Protein AF-A0A7X4I306-F1 (afdb_monomer_lite)

Radius of gyration: 24.18 Å; chains: 1; bounding box: 75×42×56 Å

pLDDT: mean 71.02, std 21.44, range [28.48, 92.0]

Sequence (197 aa):
MLRDLSAEERASLLDLAAFDRIDEDLTRAVLGSTDALARVVALPAFDGLLLPIGGDRTVRRLHPLRRDHCLDLLLRENPGRRRSLHRRLASPLAERGHLTPAWRHAAEADDTRLPGRLIERFGAYELWMREGVTRIISAARLSDRGPHPAVSTPWLPALHQPVPGVEVRRGSCPLRGPGAVRPMASSATAMAAILAS

Foldseek 3Di:
DLVVDDPLLNVLLLLLLLDQKDAQVLCCQLVVDSCSVVSNVPDPVCVVQWDADPPDPRITGGNPVSSVVSLVVCCVPPLPSQLSSLQSNLVVCVVVVVNLSSLLSCLSNLNLVSVVVSCVVQNPVSVCVSQNPVSVVVSVVSNPPDDRPDPVPPCPVVVVDDDVPPDPPPPDDPDDDDDDDDDDDDDDDDDDDDDDD

Secondary structure (DSSP, 8-state):
-TTSS-HHHHHHHHHHTT-SSB-HHHHHHHHS-SHHHHHHHT-GGGTTTEEEETTEEEEEEE-HHHHHHHHHHHHHH-HHHHHHHHHHHHHHHHHTT-HHHHHHHHHHTT-SHHHHHHHHHHHHHHHHHHH-HHHHHHHHHHHTTS-------TTTGGGTSPPTT--------------------------------

Structure (mmCIF, N/CA/C/O backbone):
data_AF-A0A7X4I306-F1
#
_entry.id   AF-A0A7X4I306-F1
#
loop_
_atom_site.group_PDB
_atom_site.id
_atom_site.type_symbol
_atom_site.label_atom_id
_atom_site.label_alt_id
_atom_site.label_comp_id
_atom_site.label_asym_id
_atom_site.label_entity_id
_atom_site.label_seq_id
_atom_site.pdbx_PDB_ins_code
_atom_site.Cartn_x
_atom_site.Cartn_y
_atom_site.Cartn_z
_atom_site.occupancy
_atom_site.B_iso_or_equiv
_atom_site.auth_seq_id
_atom_site.auth_comp_id
_atom_site.auth_asym_id
_atom_site.auth_atom_id
_atom_site.pdbx_PDB_model_num
ATOM 1 N N . MET A 1 1 ? -6.012 5.451 21.162 1.00 56.53 1 MET A N 1
ATOM 2 C CA . MET A 1 1 ? -5.703 5.752 19.743 1.00 56.53 1 MET A CA 1
ATOM 3 C C . MET A 1 1 ? -6.423 4.791 18.795 1.00 56.53 1 MET A C 1
ATOM 5 O O . MET A 1 1 ? -7.557 5.075 18.463 1.00 56.53 1 MET A O 1
ATOM 9 N N . LEU A 1 2 ? -5.876 3.625 18.402 1.00 62.47 2 LEU A N 1
ATOM 10 C CA . LEU A 1 2 ? -6.620 2.688 17.519 1.00 62.47 2 LEU A CA 1
ATOM 11 C C . LEU A 1 2 ? -7.848 2.026 18.175 1.00 62.47 2 LEU A C 1
ATOM 13 O O . LEU A 1 2 ? -8.677 1.458 17.474 1.00 62.47 2 LEU A O 1
ATOM 17 N N . ARG A 1 3 ? -7.935 2.063 19.510 1.00 65.12 3 ARG A N 1
ATOM 18 C CA . ARG A 1 3 ? -9.068 1.548 20.297 1.00 65.12 3 ARG A CA 1
ATOM 19 C C . ARG A 1 3 ? -10.214 2.553 20.447 1.00 65.12 3 ARG A C 1
ATOM 21 O O . ARG A 1 3 ? -11.266 2.166 20.933 1.00 65.12 3 ARG A O 1
ATOM 28 N N . ASP A 1 4 ? -9.996 3.803 20.046 1.00 76.94 4 ASP A N 1
ATOM 29 C CA . ASP A 1 4 ? -10.942 4.909 20.248 1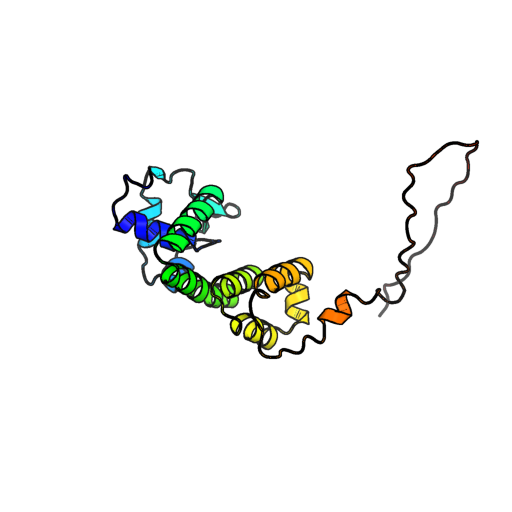.00 76.94 4 ASP A CA 1
ATOM 30 C C . ASP A 1 4 ? -11.697 5.222 18.939 1.00 76.94 4 ASP A C 1
ATOM 32 O O . ASP A 1 4 ? -12.546 6.104 18.902 1.00 76.94 4 ASP A O 1
ATOM 36 N N . LEU A 1 5 ? -11.366 4.494 17.865 1.00 79.38 5 LEU A N 1
ATOM 37 C CA . LEU A 1 5 ? -12.067 4.501 16.586 1.00 79.38 5 LEU A CA 1
ATOM 38 C C . LEU A 1 5 ? -13.278 3.570 16.653 1.00 79.38 5 LEU A C 1
ATOM 40 O O . LEU A 1 5 ? -13.211 2.492 17.253 1.00 79.38 5 LEU A O 1
ATOM 44 N N . SER A 1 6 ? -14.345 3.931 15.947 1.00 83.75 6 SER A N 1
ATOM 45 C CA . SER A 1 6 ? -15.435 3.006 15.650 1.00 83.75 6 SER A CA 1
ATOM 46 C C . SER A 1 6 ? -14.934 1.790 14.858 1.00 83.75 6 SER A C 1
ATOM 48 O O . SER A 1 6 ? -13.887 1.812 14.199 1.00 83.75 6 SER A O 1
ATOM 50 N N . ALA A 1 7 ? -15.714 0.706 14.879 1.00 83.94 7 ALA A N 1
ATOM 51 C CA . ALA A 1 7 ? -15.388 -0.507 14.132 1.00 83.94 7 ALA A CA 1
ATOM 52 C C . ALA A 1 7 ? -15.246 -0.254 12.615 1.00 83.94 7 ALA A C 1
ATOM 54 O O . ALA A 1 7 ? -14.421 -0.896 11.964 1.00 83.94 7 ALA A O 1
ATOM 55 N N . GLU A 1 8 ? -16.004 0.698 12.061 1.00 83.50 8 GLU A N 1
ATOM 56 C CA . GLU A 1 8 ? -16.019 1.019 10.629 1.00 83.50 8 GLU A CA 1
ATOM 57 C C . GLU A 1 8 ? -14.821 1.885 10.202 1.00 83.50 8 GLU A C 1
ATOM 59 O O . GLU A 1 8 ? -14.181 1.602 9.185 1.00 83.50 8 GLU A O 1
ATOM 64 N N . GLU A 1 9 ? -14.440 2.881 11.008 1.00 84.31 9 GLU A N 1
ATOM 65 C CA . GLU A 1 9 ? -13.210 3.667 10.808 1.00 84.31 9 GLU A CA 1
ATOM 66 C C . GLU A 1 9 ? -11.969 2.776 10.923 1.00 84.31 9 GLU A C 1
ATOM 68 O O . GLU A 1 9 ? -11.062 2.837 10.090 1.00 84.31 9 GLU A O 1
ATOM 73 N N . ARG A 1 10 ? -11.957 1.886 11.925 1.00 86.88 10 ARG A N 1
ATOM 74 C CA . ARG A 1 10 ? -10.894 0.898 12.118 1.00 86.88 10 ARG A CA 1
ATOM 75 C C . ARG A 1 10 ? -10.789 -0.059 10.929 1.00 86.88 10 ARG A C 1
ATOM 77 O O . ARG A 1 10 ? -9.681 -0.307 10.463 1.00 86.88 10 ARG A O 1
ATOM 84 N N . ALA A 1 11 ? -11.910 -0.581 10.427 1.00 86.50 11 ALA A N 1
ATOM 85 C CA . ALA A 1 11 ? -11.919 -1.446 9.248 1.00 86.50 11 ALA A CA 1
ATOM 86 C C . ALA A 1 11 ? -11.396 -0.711 8.001 1.00 86.50 11 ALA A C 1
ATOM 88 O O . ALA A 1 11 ? -10.523 -1.234 7.310 1.00 86.50 11 ALA A O 1
ATOM 89 N N . SER A 1 12 ? -11.853 0.526 7.776 1.00 87.56 12 SER A N 1
ATOM 90 C CA . SER A 1 12 ? -11.405 1.379 6.665 1.00 87.56 12 SER A CA 1
ATOM 91 C C . SER A 1 12 ? -9.894 1.637 6.715 1.00 87.56 12 SER A C 1
ATOM 93 O O . SER A 1 12 ? -9.208 1.565 5.698 1.00 87.56 12 SER A O 1
ATOM 95 N N . LEU A 1 13 ? -9.344 1.877 7.909 1.00 87.12 13 LEU A N 1
ATOM 96 C CA . LEU A 1 13 ? -7.907 2.054 8.104 1.00 87.12 13 LEU A CA 1
ATOM 97 C C . LEU A 1 13 ? -7.105 0.768 7.856 1.00 87.12 13 LEU A C 1
ATOM 99 O O . LEU A 1 13 ? -6.050 0.829 7.227 1.00 87.12 13 LEU A O 1
ATOM 103 N N . LEU A 1 14 ? -7.572 -0.383 8.354 1.00 89.12 14 LEU A N 1
ATOM 104 C CA . LEU A 1 14 ? -6.907 -1.671 8.123 1.00 89.12 14 LEU A CA 1
ATOM 105 C C . LEU A 1 14 ? -6.893 -2.033 6.631 1.00 89.12 14 LEU A C 1
ATOM 107 O O . LEU A 1 14 ? -5.892 -2.555 6.143 1.00 89.12 14 LEU A O 1
ATOM 111 N N . ASP A 1 15 ? -7.960 -1.700 5.902 1.00 90.12 15 ASP A N 1
ATOM 112 C CA . ASP A 1 15 ? -8.013 -1.836 4.447 1.00 90.12 15 ASP A CA 1
ATOM 113 C C . ASP A 1 15 ? -6.994 -0.915 3.755 1.00 90.12 15 ASP A C 1
ATOM 115 O O . ASP A 1 15 ? -6.208 -1.379 2.926 1.00 90.12 15 ASP A O 1
ATOM 119 N N . LEU A 1 16 ? -6.943 0.372 4.128 1.00 89.81 16 LEU A N 1
ATOM 120 C CA . LEU A 1 16 ? -5.976 1.336 3.582 1.00 89.81 16 LEU A CA 1
ATOM 121 C C . LEU A 1 16 ? -4.518 1.018 3.950 1.00 89.81 16 LEU A C 1
ATOM 123 O O . LEU A 1 16 ? -3.611 1.380 3.205 1.00 89.81 16 LEU A O 1
ATOM 127 N N . ALA A 1 17 ? -4.258 0.304 5.047 1.00 90.25 17 ALA A N 1
ATOM 128 C CA . ALA A 1 17 ? -2.909 -0.134 5.407 1.00 90.25 17 ALA A CA 1
ATOM 129 C C . ALA A 1 17 ? -2.312 -1.154 4.422 1.00 90.25 17 ALA A C 1
ATOM 131 O O . ALA A 1 17 ? -1.092 -1.319 4.376 1.00 90.25 17 ALA A O 1
ATOM 132 N N . ALA A 1 18 ? -3.138 -1.806 3.599 1.00 89.31 18 ALA A N 1
ATOM 133 C CA . ALA A 1 18 ? -2.644 -2.621 2.497 1.00 89.31 18 ALA A CA 1
ATOM 134 C C . ALA A 1 18 ? -2.011 -1.784 1.373 1.00 89.31 18 ALA A C 1
ATOM 136 O O . ALA A 1 18 ? -1.259 -2.339 0.583 1.00 89.31 18 ALA A O 1
ATOM 137 N N . PHE A 1 19 ? -2.270 -0.478 1.285 1.00 89.88 19 PHE A N 1
ATOM 138 C CA . PHE A 1 19 ? -1.851 0.366 0.168 1.00 89.88 19 PHE A CA 1
ATOM 139 C C . PHE A 1 19 ? -0.469 0.992 0.422 1.00 89.88 19 PHE A C 1
ATOM 141 O O . PHE A 1 19 ? -0.227 1.635 1.444 1.00 89.88 19 PHE A O 1
ATOM 148 N N . ASP A 1 20 ? 0.440 0.863 -0.546 1.00 84.50 20 ASP A N 1
ATOM 149 C CA . ASP A 1 20 ? 1.745 1.550 -0.529 1.00 84.50 20 ASP A CA 1
ATOM 150 C C . ASP A 1 20 ? 1.650 3.015 -0.990 1.00 84.50 20 ASP A C 1
ATOM 152 O O . ASP A 1 20 ? 2.423 3.879 -0.571 1.00 84.50 20 ASP A O 1
ATOM 156 N N . ARG A 1 21 ? 0.684 3.266 -1.875 1.00 87.81 21 ARG A N 1
ATOM 157 C CA . ARG A 1 21 ? 0.291 4.548 -2.452 1.00 87.81 21 ARG A CA 1
ATOM 158 C C . ARG A 1 21 ? -1.230 4.581 -2.403 1.00 87.81 21 ARG A C 1
ATOM 160 O O . ARG A 1 21 ? -1.870 3.633 -2.844 1.00 87.81 21 ARG A O 1
ATOM 167 N N . ILE A 1 22 ? -1.786 5.637 -1.834 1.00 87.38 22 ILE A N 1
ATOM 168 C CA . ILE A 1 22 ? -3.215 5.831 -1.633 1.00 87.38 22 ILE A CA 1
ATOM 169 C C . ILE A 1 22 ? -3.631 7.013 -2.502 1.00 87.38 22 ILE A C 1
ATOM 171 O O . ILE A 1 22 ? -3.232 8.147 -2.247 1.00 87.38 22 ILE A O 1
ATOM 175 N N . ASP A 1 23 ? -4.419 6.727 -3.528 1.00 87.50 23 ASP A N 1
ATOM 176 C CA . ASP A 1 23 ? -5.129 7.704 -4.349 1.00 87.50 23 ASP A CA 1
ATOM 177 C C . ASP A 1 23 ? -6.603 7.288 -4.447 1.00 87.50 23 ASP A C 1
ATOM 179 O O . ASP A 1 23 ? -6.943 6.118 -4.223 1.00 87.50 23 ASP A O 1
ATOM 183 N N . GLU A 1 24 ? -7.493 8.241 -4.723 1.00 85.62 24 GLU A N 1
ATOM 184 C CA . GLU A 1 24 ? -8.939 7.985 -4.761 1.00 85.62 24 GLU A CA 1
ATOM 185 C C . GLU A 1 24 ? -9.304 6.915 -5.793 1.00 85.62 24 GLU A C 1
ATOM 187 O O . GLU A 1 24 ? -10.117 6.038 -5.507 1.00 85.62 24 GLU A O 1
ATOM 192 N N . ASP A 1 25 ? -8.660 6.923 -6.961 1.00 87.06 25 ASP A N 1
ATOM 193 C CA . ASP A 1 25 ? -8.961 5.979 -8.034 1.00 87.06 25 ASP A CA 1
ATOM 194 C C . ASP A 1 25 ? -8.536 4.551 -7.687 1.00 87.06 25 ASP A C 1
ATOM 196 O O . ASP A 1 25 ? -9.249 3.599 -8.004 1.00 87.06 25 ASP A O 1
ATOM 200 N N . LEU A 1 26 ? -7.376 4.371 -7.045 1.00 86.94 26 LEU A N 1
ATOM 201 C CA . LEU A 1 26 ? -6.916 3.063 -6.579 1.00 86.94 26 LEU A CA 1
ATOM 202 C C . LEU A 1 26 ? -7.799 2.570 -5.435 1.00 86.94 26 LEU A C 1
ATOM 204 O O . LEU A 1 26 ? -8.191 1.407 -5.424 1.00 86.94 26 LEU A O 1
ATOM 208 N N . THR A 1 27 ? -8.157 3.457 -4.504 1.00 88.38 27 THR A N 1
ATOM 209 C CA . THR A 1 27 ? -9.045 3.133 -3.378 1.00 88.38 27 THR A CA 1
ATOM 210 C C . THR A 1 27 ? -10.415 2.685 -3.885 1.00 88.38 27 THR A C 1
ATOM 212 O O . THR A 1 27 ? -10.912 1.637 -3.472 1.00 88.38 27 THR A O 1
ATOM 215 N N . ARG A 1 28 ? -10.984 3.405 -4.860 1.00 87.62 28 ARG A N 1
ATOM 216 C CA . ARG A 1 28 ? -12.262 3.074 -5.500 1.00 87.62 28 ARG A CA 1
ATOM 217 C C . ARG A 1 28 ? -12.199 1.738 -6.242 1.00 87.62 28 ARG A C 1
ATOM 219 O O . ARG A 1 28 ? -13.081 0.908 -6.048 1.00 87.62 28 ARG A O 1
ATOM 226 N N . ALA A 1 29 ? -11.144 1.489 -7.022 1.00 86.88 29 ALA A N 1
ATOM 227 C CA . ALA A 1 29 ? -10.958 0.223 -7.739 1.00 86.88 29 ALA A CA 1
ATOM 228 C C . ALA A 1 29 ? -10.768 -0.986 -6.797 1.00 86.88 29 ALA A C 1
ATOM 230 O O . ALA A 1 29 ? -11.284 -2.074 -7.053 1.00 86.88 29 ALA A O 1
ATOM 231 N N . VAL A 1 30 ? -10.035 -0.804 -5.694 1.00 87.62 30 VAL A N 1
ATOM 232 C CA . VAL A 1 30 ? -9.624 -1.894 -4.793 1.00 87.62 30 VAL A CA 1
ATOM 233 C C . VAL A 1 30 ? -10.621 -2.153 -3.669 1.00 87.62 30 VAL A C 1
ATOM 235 O O . VAL A 1 30 ? -10.750 -3.302 -3.260 1.00 87.62 30 VAL A O 1
ATOM 238 N N . LEU A 1 31 ? -11.334 -1.144 -3.164 1.00 85.94 31 LEU A N 1
ATOM 239 C CA . LEU A 1 31 ? -12.326 -1.315 -2.093 1.00 85.94 31 LEU A CA 1
ATOM 240 C C . LEU A 1 31 ? -13.768 -1.283 -2.607 1.00 85.94 31 LEU A C 1
ATOM 242 O O . LEU A 1 31 ? -14.635 -1.885 -1.981 1.00 85.94 31 LEU A O 1
ATOM 246 N N . GLY A 1 32 ? -14.033 -0.641 -3.750 1.00 81.88 32 GLY A N 1
ATOM 247 C CA . GLY A 1 32 ? -15.392 -0.380 -4.241 1.00 81.88 32 GLY A CA 1
ATOM 248 C C . GLY A 1 32 ? -16.099 0.774 -3.516 1.00 81.88 32 GLY A C 1
ATOM 249 O O . GLY A 1 32 ? -17.257 1.051 -3.802 1.00 81.88 32 GLY A O 1
ATOM 250 N N . SER A 1 33 ? -15.410 1.449 -2.591 1.00 77.00 33 SER A N 1
ATOM 251 C CA . SER A 1 33 ? -15.914 2.591 -1.826 1.00 77.00 33 SER A CA 1
ATOM 252 C C . SER A 1 33 ? -15.135 3.853 -2.188 1.00 77.00 33 SER A C 1
ATOM 254 O O . SER A 1 33 ? -13.904 3.842 -2.221 1.00 77.00 33 SER A O 1
ATOM 256 N N . THR A 1 34 ? -15.859 4.942 -2.435 1.00 72.00 34 THR A N 1
ATOM 257 C CA . THR A 1 34 ? -15.324 6.308 -2.550 1.00 72.00 34 THR A CA 1
ATOM 258 C C . THR A 1 34 ? -14.914 6.885 -1.198 1.00 72.00 34 THR A C 1
ATOM 260 O O . THR A 1 34 ? -13.973 7.669 -1.110 1.00 72.00 34 THR A O 1
ATOM 263 N N . ASP A 1 35 ? -15.597 6.475 -0.133 1.00 82.06 35 ASP A N 1
ATOM 264 C CA . ASP A 1 35 ? -15.575 7.196 1.137 1.00 82.06 35 ASP A CA 1
ATOM 265 C C . ASP A 1 35 ? -14.460 6.725 2.068 1.00 82.06 35 ASP A C 1
ATOM 267 O O . ASP A 1 35 ? -14.078 7.463 2.968 1.00 82.06 35 ASP A O 1
ATOM 271 N N . ALA A 1 36 ? -13.941 5.505 1.890 1.00 81.12 36 ALA A N 1
ATOM 272 C CA . ALA A 1 36 ? -12.965 4.910 2.808 1.00 81.12 36 ALA A CA 1
ATOM 273 C C . ALA A 1 36 ? -11.739 5.817 3.034 1.00 81.12 36 ALA A C 1
ATOM 275 O O . ALA A 1 36 ? -11.291 5.985 4.169 1.00 81.12 36 ALA A O 1
ATOM 276 N N . LEU A 1 37 ? -11.246 6.462 1.969 1.00 83.12 37 LEU A N 1
ATOM 277 C CA . LEU A 1 37 ? -10.174 7.454 2.063 1.00 83.12 37 LEU A CA 1
ATOM 278 C C . LEU A 1 37 ? -10.642 8.743 2.748 1.00 83.12 37 LEU A C 1
ATOM 280 O O . LEU A 1 37 ? -9.988 9.201 3.681 1.00 83.12 37 LEU A O 1
ATOM 284 N N . ALA A 1 38 ? -11.776 9.306 2.324 1.00 84.50 38 ALA A N 1
ATOM 285 C CA . ALA A 1 38 ? -12.317 10.546 2.881 1.00 84.50 38 ALA A CA 1
ATOM 286 C C . ALA A 1 38 ? -12.582 10.440 4.395 1.00 84.50 38 ALA A C 1
ATOM 288 O O . ALA A 1 38 ? -12.213 11.339 5.146 1.00 84.50 38 ALA A O 1
ATOM 289 N N . ARG A 1 39 ? -13.132 9.308 4.854 1.00 83.75 39 ARG A N 1
ATOM 290 C CA . ARG A 1 39 ? -13.375 9.004 6.273 1.00 83.75 39 ARG A CA 1
ATOM 291 C C . ARG A 1 39 ? -12.074 8.983 7.068 1.00 83.75 39 ARG A C 1
ATOM 293 O O . ARG A 1 39 ? -11.975 9.680 8.067 1.00 83.75 39 ARG A O 1
ATOM 300 N N . VAL A 1 40 ? -11.056 8.247 6.610 1.00 82.12 40 VAL A N 1
ATOM 301 C CA . VAL A 1 40 ? -9.763 8.167 7.318 1.00 82.12 40 VAL A CA 1
ATOM 302 C C . VAL A 1 40 ? -8.999 9.498 7.282 1.00 82.12 40 VAL A C 1
ATOM 304 O O . VAL A 1 40 ? -8.274 9.807 8.222 1.00 82.12 40 VAL A O 1
ATOM 307 N N . VAL A 1 41 ? -9.192 10.316 6.243 1.00 83.56 41 VAL A N 1
ATOM 308 C CA . VAL A 1 41 ? -8.651 11.684 6.150 1.00 83.56 41 VAL A CA 1
ATOM 309 C C . VAL A 1 41 ? -9.361 12.665 7.085 1.00 83.56 41 VAL A C 1
ATOM 311 O O . VAL A 1 41 ? -8.716 13.584 7.575 1.00 83.56 41 VAL A O 1
ATOM 314 N N . ALA A 1 42 ? -10.656 12.484 7.351 1.00 84.06 42 ALA A N 1
ATOM 315 C CA . ALA A 1 42 ? -11.426 13.344 8.251 1.00 84.06 42 ALA A CA 1
ATOM 316 C C . ALA A 1 42 ? -11.136 13.100 9.747 1.00 84.06 42 ALA A C 1
ATOM 318 O O . ALA A 1 42 ? -11.612 13.857 10.592 1.00 84.06 42 ALA A O 1
ATOM 319 N N . LEU A 1 43 ? -10.374 12.055 10.091 1.00 82.12 43 LEU A N 1
ATOM 320 C CA . LEU A 1 43 ? -10.026 11.714 11.469 1.00 82.12 43 LEU A CA 1
ATOM 321 C C . LEU A 1 43 ? -8.856 12.574 11.989 1.00 82.12 43 LEU A C 1
ATOM 323 O O . LEU A 1 43 ? -7.728 12.381 11.527 1.00 82.12 43 LEU A O 1
ATOM 327 N N . PRO A 1 44 ? -9.040 13.395 13.046 1.00 75.06 44 PRO A N 1
ATOM 328 C CA . PRO A 1 44 ? -7.961 14.223 13.607 1.00 75.06 44 PRO A CA 1
ATOM 329 C C . PRO A 1 44 ? -6.755 13.408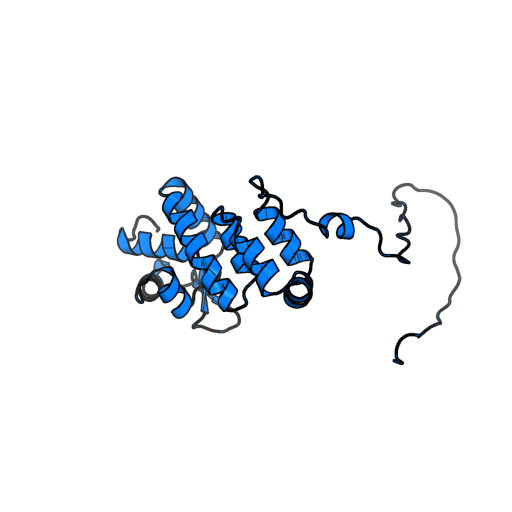 14.102 1.00 75.06 44 PRO A C 1
ATOM 331 O O . PRO A 1 44 ? -5.620 13.871 14.098 1.00 75.06 44 PRO A O 1
ATOM 334 N N . ALA A 1 45 ? -6.977 12.148 14.494 1.00 73.88 45 ALA A N 1
ATOM 335 C CA . ALA A 1 45 ? -5.918 11.228 14.911 1.00 73.88 45 ALA A CA 1
ATOM 336 C C . ALA A 1 45 ? -4.953 10.813 13.774 1.00 73.88 45 ALA A C 1
ATOM 338 O O . ALA A 1 45 ? -3.948 10.153 14.052 1.00 73.88 45 ALA A O 1
ATOM 339 N N . PHE A 1 46 ? -5.255 11.161 12.516 1.00 74.75 46 PHE A N 1
ATOM 340 C CA . PHE A 1 46 ? -4.441 10.858 11.334 1.00 74.75 46 PHE A CA 1
ATOM 341 C C . PHE A 1 46 ? -3.799 12.087 10.680 1.00 74.75 46 PHE A C 1
ATOM 343 O O . PHE A 1 46 ? -3.005 11.917 9.745 1.00 74.75 46 PHE A O 1
ATOM 350 N N . ASP A 1 47 ? -4.028 13.287 11.221 1.00 71.12 47 ASP A N 1
ATOM 351 C CA . ASP A 1 47 ? -3.249 14.471 10.866 1.00 71.12 47 ASP A CA 1
ATOM 352 C C . ASP A 1 47 ? -1.757 14.216 11.145 1.00 71.12 47 ASP A C 1
ATOM 354 O O . ASP A 1 47 ? -1.341 13.849 12.244 1.00 71.12 47 ASP A O 1
ATOM 358 N N . GLY A 1 48 ? -0.937 14.326 10.096 1.00 76.00 48 GLY A N 1
ATOM 359 C CA . GLY A 1 48 ? 0.493 13.996 10.125 1.00 76.00 48 GLY A CA 1
ATOM 360 C C . GLY A 1 48 ? 0.849 12.509 9.946 1.00 76.00 48 GLY A C 1
ATOM 361 O O . GLY A 1 48 ? 2.016 12.202 9.700 1.00 76.00 48 GLY A O 1
ATOM 362 N N . LEU A 1 49 ? -0.113 11.576 9.995 1.00 81.75 49 LEU A N 1
ATOM 363 C CA . LEU A 1 49 ? 0.128 10.151 9.694 1.00 81.75 49 LEU A CA 1
ATOM 364 C C . LEU A 1 49 ? -0.052 9.807 8.210 1.00 81.75 49 LEU A C 1
ATOM 366 O O . LEU A 1 49 ? 0.542 8.833 7.738 1.00 81.75 49 LEU A O 1
ATOM 370 N N . LEU A 1 50 ? -0.845 10.589 7.476 1.00 84.94 50 LEU A N 1
ATOM 371 C CA . LEU A 1 50 ? -0.938 10.521 6.019 1.00 84.94 50 LEU A CA 1
ATOM 372 C C . LEU A 1 50 ? 0.050 11.512 5.397 1.00 84.94 50 LEU A C 1
ATOM 374 O O . LEU A 1 50 ? -0.145 12.724 5.443 1.00 84.94 50 LEU A O 1
ATOM 378 N N . LEU A 1 51 ? 1.120 10.987 4.803 1.00 84.94 51 LEU A N 1
ATOM 379 C CA . LEU A 1 51 ? 2.175 11.782 4.177 1.00 84.94 51 LEU A CA 1
ATOM 380 C C . LEU A 1 51 ? 1.900 11.928 2.670 1.00 84.94 51 LEU A C 1
ATOM 382 O O . LEU A 1 51 ? 1.668 10.904 2.022 1.00 84.94 51 LEU A O 1
ATOM 386 N N . PRO A 1 52 ? 1.964 13.134 2.077 1.00 84.88 52 PRO A N 1
ATOM 387 C CA . PRO A 1 52 ? 1.875 13.298 0.626 1.00 84.88 52 PRO A CA 1
ATOM 388 C C . PRO A 1 52 ? 3.071 12.636 -0.079 1.00 84.88 52 PRO A C 1
ATOM 390 O O . PRO A 1 52 ? 4.181 12.594 0.463 1.00 84.88 52 PRO A O 1
ATOM 393 N N . ILE A 1 53 ? 2.866 12.126 -1.295 1.00 82.94 53 ILE A N 1
ATOM 394 C CA . ILE A 1 53 ? 3.939 11.552 -2.122 1.00 82.94 53 ILE A CA 1
ATOM 395 C C . ILE A 1 53 ? 4.337 12.556 -3.207 1.00 82.94 53 ILE A C 1
ATOM 397 O O . ILE A 1 53 ? 3.518 12.962 -4.020 1.00 82.94 53 ILE A O 1
ATOM 401 N N . GLY A 1 54 ? 5.623 12.919 -3.262 1.00 75.06 54 GLY A N 1
ATOM 402 C CA . GLY A 1 54 ? 6.176 13.716 -4.368 1.00 75.06 54 GLY A CA 1
ATOM 403 C C . GLY A 1 54 ? 5.664 15.160 -4.455 1.00 75.06 54 GLY A C 1
ATOM 404 O O . GLY A 1 54 ? 5.758 15.763 -5.515 1.00 75.06 54 GLY A O 1
ATOM 405 N N . GLY A 1 55 ? 5.111 15.707 -3.367 1.00 70.38 55 GLY A N 1
ATOM 406 C CA . GLY A 1 55 ? 4.513 17.050 -3.327 1.00 70.38 55 GLY A CA 1
ATOM 407 C C . GLY A 1 55 ? 3.038 17.102 -3.747 1.00 70.38 55 GLY A C 1
ATOM 408 O O . GLY A 1 55 ? 2.357 18.079 -3.443 1.00 70.38 55 GLY A O 1
ATOM 409 N N . ASP A 1 56 ? 2.522 16.037 -4.360 1.00 75.50 56 ASP A N 1
ATOM 410 C CA . ASP A 1 56 ? 1.106 15.887 -4.688 1.00 75.50 56 ASP A CA 1
ATOM 411 C C . ASP A 1 56 ? 0.285 15.578 -3.419 1.00 75.50 56 ASP A C 1
ATOM 413 O O . ASP A 1 56 ? 0.640 14.706 -2.624 1.00 75.50 56 ASP A O 1
ATOM 417 N N . ARG A 1 57 ? -0.815 16.313 -3.208 1.00 72.38 57 ARG A N 1
ATOM 418 C CA . ARG A 1 57 ? -1.734 16.135 -2.065 1.00 72.38 57 ARG A CA 1
ATOM 419 C C . ARG A 1 57 ? -2.880 15.158 -2.347 1.00 72.38 57 ARG A C 1
ATOM 421 O O . ARG A 1 57 ? -3.541 14.727 -1.394 1.00 72.38 57 ARG A O 1
ATOM 428 N N . THR A 1 58 ? -3.125 14.824 -3.615 1.00 79.94 58 THR A N 1
ATOM 429 C CA . THR A 1 58 ? -4.112 13.810 -4.029 1.00 79.94 58 THR A CA 1
ATOM 430 C C . THR A 1 58 ? -3.607 12.398 -3.730 1.00 79.94 58 THR A C 1
ATOM 432 O O . THR A 1 58 ? -4.389 11.500 -3.425 1.00 79.94 58 THR A O 1
ATOM 435 N N . VAL A 1 59 ? -2.282 12.230 -3.717 1.00 84.25 59 VAL A N 1
ATOM 436 C CA . VAL A 1 59 ? -1.598 10.960 -3.492 1.00 84.25 59 VAL A CA 1
ATOM 437 C C . VAL A 1 59 ? -0.932 10.957 -2.122 1.00 84.25 59 VAL A C 1
ATOM 439 O O . VAL A 1 59 ? -0.056 11.770 -1.827 1.00 84.25 59 VAL A O 1
ATOM 442 N N . ARG A 1 60 ? -1.291 9.985 -1.287 1.00 88.12 60 ARG A N 1
ATOM 443 C CA . ARG A 1 60 ? -0.815 9.878 0.097 1.00 88.12 60 ARG A CA 1
ATOM 444 C C . ARG A 1 60 ? -0.213 8.503 0.366 1.00 88.12 60 ARG A C 1
ATOM 446 O O . ARG A 1 60 ? -0.462 7.543 -0.353 1.00 88.12 60 ARG A O 1
ATOM 453 N N . ARG A 1 61 ? 0.580 8.387 1.425 1.00 88.25 61 ARG A N 1
ATOM 454 C CA . ARG A 1 61 ? 0.963 7.112 2.046 1.00 88.25 61 ARG A CA 1
ATOM 455 C C . ARG A 1 61 ? 0.675 7.172 3.530 1.00 88.25 61 ARG A C 1
ATOM 457 O O . ARG A 1 61 ? 0.907 8.202 4.163 1.00 88.25 61 ARG A O 1
ATOM 464 N N . LEU A 1 62 ? 0.246 6.053 4.094 1.00 88.50 62 LEU A N 1
ATOM 465 C CA . LEU A 1 62 ? 0.261 5.885 5.538 1.00 88.50 62 LEU A CA 1
ATOM 466 C C . LEU A 1 62 ? 1.719 5.826 6.024 1.00 88.50 62 LEU A C 1
ATOM 468 O O . LEU A 1 62 ? 2.578 5.226 5.374 1.00 88.50 62 LEU A O 1
ATOM 472 N N . HIS A 1 63 ? 2.009 6.460 7.160 1.00 88.00 63 HIS A N 1
ATOM 473 C CA . HIS A 1 63 ? 3.329 6.417 7.784 1.00 88.00 63 HIS A CA 1
ATOM 474 C C . HIS A 1 63 ? 3.797 4.954 7.970 1.00 88.00 63 HIS A C 1
ATOM 476 O O . HIS A 1 63 ? 3.026 4.170 8.531 1.00 88.00 63 HIS A O 1
ATOM 482 N N . PRO A 1 64 ? 5.034 4.566 7.586 1.00 85.44 64 PRO A N 1
ATOM 483 C CA . PRO A 1 64 ? 5.469 3.162 7.568 1.00 85.44 64 PRO A CA 1
ATOM 484 C C . PRO A 1 64 ? 5.184 2.395 8.867 1.00 85.44 64 PRO A C 1
ATOM 486 O O . PRO A 1 64 ? 4.456 1.412 8.846 1.00 85.44 64 PRO A O 1
ATOM 489 N N . LEU A 1 65 ? 5.593 2.935 10.024 1.00 86.88 65 LEU A N 1
ATOM 490 C CA . LEU A 1 65 ? 5.322 2.321 11.338 1.00 86.88 65 LEU A CA 1
ATOM 491 C C . LEU A 1 65 ? 3.827 2.059 11.619 1.00 86.88 65 LEU A C 1
ATOM 493 O O . LEU A 1 65 ? 3.486 1.121 12.335 1.00 86.88 65 LEU A O 1
ATOM 497 N N . ARG A 1 66 ? 2.921 2.889 11.082 1.00 85.88 66 ARG A N 1
ATOM 498 C CA . ARG A 1 66 ? 1.468 2.701 11.225 1.00 85.88 66 ARG A CA 1
ATOM 499 C C . ARG A 1 66 ? 0.944 1.660 10.253 1.00 85.88 66 ARG A C 1
ATOM 501 O O . ARG A 1 66 ? 0.128 0.839 10.659 1.00 85.88 66 ARG A O 1
ATOM 508 N N . ARG A 1 67 ? 1.430 1.685 9.011 1.00 89.69 67 ARG A N 1
ATOM 509 C CA . ARG A 1 67 ? 1.125 0.693 7.979 1.00 89.69 67 ARG A CA 1
ATOM 510 C C . ARG A 1 67 ? 1.496 -0.709 8.454 1.00 89.69 67 ARG A C 1
ATOM 512 O O . ARG A 1 67 ? 0.640 -1.585 8.468 1.00 89.69 67 ARG A O 1
ATOM 519 N N . ASP A 1 68 ? 2.721 -0.885 8.936 1.00 89.44 68 ASP A N 1
ATOM 520 C CA . ASP A 1 68 ? 3.239 -2.186 9.357 1.00 89.44 68 ASP A CA 1
ATOM 521 C C . ASP A 1 68 ? 2.487 -2.709 10.592 1.00 89.44 68 ASP A C 1
ATOM 523 O O . ASP A 1 68 ? 2.036 -3.850 10.598 1.00 89.44 68 ASP A O 1
ATOM 527 N N . HIS A 1 69 ? 2.208 -1.850 11.583 1.00 89.44 69 HIS A N 1
ATOM 528 C CA . HIS A 1 69 ? 1.365 -2.215 12.728 1.00 89.44 69 HIS A CA 1
ATOM 529 C C . HIS A 1 69 ? -0.063 -2.630 12.324 1.00 89.44 69 HIS A C 1
ATOM 531 O O . HIS A 1 69 ? -0.612 -3.583 12.877 1.00 89.44 69 HIS A O 1
ATOM 537 N N . CYS A 1 70 ? -0.674 -1.940 11.358 1.00 89.38 70 CYS A N 1
ATOM 538 C CA . CYS A 1 70 ? -2.009 -2.283 10.864 1.00 89.38 70 CYS A CA 1
ATOM 539 C C . CYS A 1 70 ? -2.008 -3.585 10.045 1.00 89.38 70 CYS A C 1
ATOM 541 O O . CYS A 1 70 ? -2.944 -4.372 10.162 1.00 89.38 70 CYS A O 1
ATOM 543 N N . LEU A 1 71 ? -0.953 -3.856 9.271 1.00 89.62 71 LEU A N 1
ATOM 544 C CA . LEU A 1 71 ? -0.785 -5.126 8.560 1.00 89.62 71 LEU A CA 1
ATOM 545 C C . LEU A 1 71 ? -0.564 -6.304 9.513 1.00 89.62 71 LEU A C 1
ATOM 547 O O . LEU A 1 71 ? -1.136 -7.368 9.286 1.00 89.62 71 LEU A O 1
ATOM 551 N N . ASP A 1 72 ? 0.186 -6.104 10.596 1.00 90.00 72 ASP A N 1
ATOM 552 C CA . ASP A 1 72 ? 0.354 -7.082 11.675 1.00 90.00 72 ASP A CA 1
ATOM 553 C C . ASP A 1 72 ? -0.978 -7.414 12.361 1.00 90.00 72 ASP A C 1
ATOM 555 O O . ASP A 1 72 ? -1.278 -8.584 12.606 1.00 90.00 72 ASP A O 1
ATOM 559 N N . LEU A 1 73 ? -1.798 -6.398 12.655 1.00 90.12 73 LEU A N 1
ATOM 560 C CA . LEU A 1 73 ? -3.149 -6.596 13.190 1.00 90.12 73 LEU A CA 1
ATOM 561 C C . LEU A 1 73 ? -4.034 -7.347 12.190 1.00 90.12 73 LEU A C 1
ATOM 563 O O . LEU A 1 73 ? -4.665 -8.336 12.555 1.00 90.12 73 LEU A O 1
ATOM 567 N N . LEU A 1 74 ? -4.032 -6.942 10.917 1.00 89.44 74 LEU A N 1
ATOM 568 C CA . LEU A 1 74 ? -4.838 -7.584 9.880 1.00 89.44 74 LEU A CA 1
ATOM 569 C C . LEU A 1 74 ? -4.401 -9.036 9.614 1.00 89.44 74 LEU A C 1
ATOM 571 O O . LEU A 1 74 ? -5.248 -9.886 9.360 1.00 89.44 74 LEU A O 1
ATOM 575 N N . LEU A 1 75 ? -3.105 -9.348 9.718 1.00 89.81 75 LEU A N 1
ATOM 576 C CA . LEU A 1 75 ? -2.581 -10.714 9.63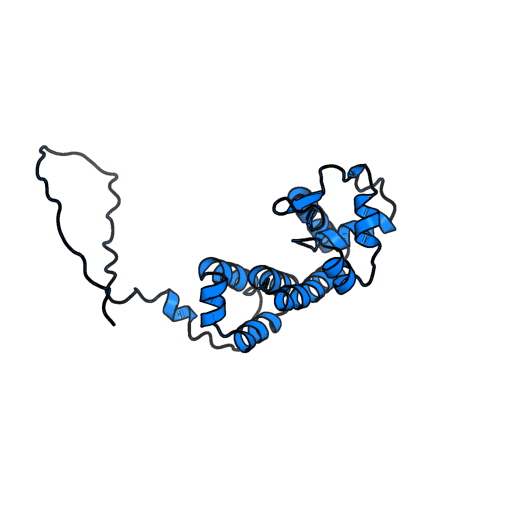6 1.00 89.81 75 LEU A CA 1
ATOM 577 C C . LEU A 1 75 ? -3.084 -11.597 10.788 1.00 89.81 75 LEU A C 1
ATOM 579 O O . LEU A 1 75 ? -3.390 -12.766 10.559 1.00 89.81 75 LEU A O 1
ATOM 583 N N . ARG A 1 76 ? -3.176 -11.047 12.006 1.00 89.50 76 ARG A N 1
ATOM 584 C CA . ARG A 1 76 ? -3.637 -11.764 13.209 1.00 89.50 76 ARG A CA 1
ATOM 585 C C . ARG A 1 76 ? -5.158 -11.929 13.247 1.00 89.50 76 ARG A C 1
ATOM 587 O O . ARG A 1 76 ? -5.641 -12.973 13.665 1.00 89.50 76 ARG A O 1
ATOM 594 N N . GLU A 1 77 ? -5.902 -10.910 12.822 1.00 90.00 77 GLU A N 1
ATOM 595 C CA . GLU A 1 77 ? -7.368 -10.873 12.907 1.00 90.00 77 GLU A CA 1
ATOM 596 C C . GLU A 1 77 ? -8.058 -11.470 11.678 1.00 90.00 77 GLU A C 1
ATOM 598 O O . GLU A 1 77 ? -9.069 -12.157 11.810 1.00 90.00 77 GLU A O 1
ATOM 603 N N . ASN A 1 78 ? -7.548 -11.209 10.469 1.00 89.94 78 ASN A N 1
ATOM 604 C CA . ASN A 1 78 ? -8.144 -11.712 9.234 1.00 89.94 78 ASN A CA 1
ATOM 605 C C . ASN A 1 78 ? -7.102 -11.882 8.101 1.00 89.94 78 ASN A C 1
ATOM 607 O O . ASN A 1 78 ? -7.064 -11.092 7.145 1.00 89.94 78 ASN A O 1
ATOM 611 N N . PRO A 1 79 ? -6.285 -12.954 8.142 1.00 89.00 79 PRO A N 1
ATOM 612 C CA . PRO A 1 79 ? -5.277 -13.228 7.113 1.00 89.00 79 PRO A CA 1
ATOM 613 C C . PRO A 1 79 ? -5.886 -13.483 5.722 1.00 89.00 79 PRO A C 1
ATOM 615 O O . PRO A 1 79 ? -5.206 -13.325 4.705 1.00 89.00 79 PRO A O 1
ATOM 618 N N . GLY A 1 80 ? -7.171 -13.856 5.649 1.00 90.62 80 GLY A N 1
ATOM 619 C CA . GLY A 1 80 ? -7.920 -13.958 4.395 1.00 90.62 80 GLY A CA 1
ATOM 620 C C . GLY A 1 80 ? -8.149 -12.590 3.747 1.00 90.62 80 GLY A C 1
ATOM 621 O O . GLY A 1 80 ? -7.846 -12.409 2.566 1.00 90.62 80 GLY A O 1
ATOM 622 N N . ARG A 1 81 ? -8.604 -11.600 4.528 1.00 90.06 81 ARG A N 1
ATOM 623 C CA . ARG A 1 81 ? -8.799 -10.218 4.063 1.00 90.06 81 ARG A CA 1
ATOM 624 C C . ARG A 1 81 ? -7.475 -9.576 3.656 1.00 90.06 81 ARG A C 1
ATOM 626 O O . ARG A 1 81 ? -7.430 -8.985 2.581 1.00 90.06 81 ARG A O 1
ATOM 633 N N . ARG A 1 82 ? -6.391 -9.785 4.422 1.00 91.38 82 ARG A N 1
ATOM 634 C CA . ARG A 1 82 ? -5.034 -9.328 4.053 1.00 91.38 82 ARG A CA 1
ATOM 635 C C . ARG A 1 82 ? -4.658 -9.780 2.637 1.00 91.38 82 ARG A C 1
ATOM 637 O O . ARG A 1 82 ? -4.401 -8.949 1.770 1.00 91.38 82 ARG A O 1
ATOM 644 N N . ARG A 1 83 ? -4.695 -11.093 2.375 1.00 90.19 83 ARG A N 1
ATOM 645 C CA . ARG A 1 83 ? -4.342 -11.661 1.059 1.00 90.19 83 ARG A CA 1
ATOM 646 C C . ARG A 1 83 ? -5.287 -11.212 -0.056 1.00 90.19 83 ARG A C 1
ATOM 648 O O . ARG A 1 83 ? -4.827 -10.939 -1.161 1.00 90.19 83 ARG A O 1
ATOM 655 N N . SER A 1 84 ? -6.583 -11.080 0.233 1.00 91.50 84 SER A N 1
ATOM 656 C CA . SER A 1 84 ? -7.570 -10.555 -0.721 1.00 91.50 84 SER A CA 1
ATOM 657 C C . SER A 1 84 ? -7.255 -9.115 -1.145 1.00 91.50 84 SER A C 1
ATOM 659 O O . SER A 1 84 ? -7.229 -8.825 -2.340 1.00 91.50 84 SER A O 1
ATOM 661 N N . LEU A 1 85 ? -6.927 -8.228 -0.198 1.00 91.88 85 LEU A N 1
ATOM 662 C CA . LEU A 1 85 ? -6.533 -6.845 -0.492 1.00 91.88 85 LEU A CA 1
ATOM 663 C C . LEU A 1 85 ? -5.251 -6.783 -1.326 1.00 91.88 85 LEU A C 1
ATOM 665 O O . LEU A 1 85 ? -5.244 -6.122 -2.361 1.00 91.88 85 LEU A O 1
ATOM 669 N N . HIS A 1 86 ? -4.197 -7.512 -0.940 1.00 91.81 86 HIS A N 1
ATOM 670 C CA . HIS A 1 86 ? -2.965 -7.566 -1.735 1.00 91.81 86 HIS A CA 1
ATOM 671 C C . HIS A 1 86 ? -3.236 -8.086 -3.164 1.00 91.81 86 HIS A C 1
ATOM 673 O O . HIS A 1 86 ? -2.762 -7.483 -4.125 1.00 91.81 86 HIS A O 1
ATOM 679 N N . ARG A 1 87 ? -4.087 -9.108 -3.345 1.00 91.06 87 ARG A N 1
ATOM 680 C CA . ARG A 1 87 ? -4.467 -9.597 -4.684 1.00 91.06 87 ARG A CA 1
ATOM 681 C C . ARG A 1 87 ? -5.221 -8.546 -5.503 1.00 91.06 87 ARG A C 1
ATOM 683 O O . ARG A 1 87 ? -4.938 -8.380 -6.686 1.00 91.06 87 ARG A O 1
ATOM 690 N N . ARG A 1 88 ? -6.163 -7.827 -4.880 1.00 91.56 88 ARG A N 1
ATOM 691 C CA . ARG A 1 88 ? -6.945 -6.755 -5.524 1.00 91.56 88 ARG A CA 1
ATOM 692 C C . ARG A 1 88 ? -6.088 -5.535 -5.871 1.00 91.56 88 ARG A C 1
ATOM 694 O O . ARG A 1 88 ? -6.365 -4.898 -6.875 1.00 91.56 88 ARG A O 1
ATOM 701 N N . LEU A 1 89 ? -5.041 -5.242 -5.094 1.00 92.00 89 LEU A N 1
ATOM 702 C CA . LEU A 1 89 ? -4.068 -4.173 -5.362 1.00 92.00 89 LEU A CA 1
ATOM 703 C C . LEU A 1 89 ? -3.133 -4.483 -6.535 1.00 92.00 89 LEU A C 1
ATOM 705 O O . LEU A 1 89 ? -2.764 -3.576 -7.280 1.00 92.00 89 LEU A O 1
ATOM 709 N N . ALA A 1 90 ? -2.743 -5.747 -6.702 1.00 90.75 90 ALA A N 1
ATOM 710 C CA . ALA A 1 90 ? -1.709 -6.135 -7.655 1.00 90.75 90 ALA A CA 1
ATOM 711 C C . ALA A 1 90 ? -2.064 -5.799 -9.119 1.00 90.75 90 ALA A C 1
ATOM 713 O O . ALA A 1 90 ? -1.230 -5.238 -9.831 1.00 90.75 90 ALA A O 1
ATOM 714 N N . SER A 1 91 ? -3.293 -6.085 -9.571 1.00 88.88 91 SER A N 1
ATOM 715 C CA . SER A 1 91 ? -3.682 -5.852 -10.975 1.00 88.88 91 SER A CA 1
ATOM 716 C C . SER A 1 91 ? -3.797 -4.360 -11.346 1.00 88.88 91 SER A C 1
ATOM 718 O O . SER A 1 91 ? -3.129 -3.961 -12.301 1.00 88.88 91 SER A O 1
ATOM 720 N N . PRO A 1 92 ? -4.516 -3.494 -10.595 1.00 89.94 92 PRO A N 1
ATOM 721 C CA . PRO A 1 92 ? -4.594 -2.064 -10.912 1.00 89.94 92 PRO A CA 1
ATOM 722 C C . PRO A 1 92 ? -3.240 -1.346 -10.838 1.00 89.94 92 PRO A C 1
ATOM 724 O O . PRO A 1 92 ? -2.999 -0.401 -11.588 1.00 89.94 92 PRO A O 1
ATOM 727 N N . LEU A 1 93 ? -2.325 -1.789 -9.965 1.00 88.88 93 LEU A N 1
ATOM 728 C CA . LEU A 1 93 ? -0.955 -1.265 -9.933 1.00 88.88 93 LEU A CA 1
ATOM 729 C C . LEU A 1 93 ? -0.176 -1.640 -11.200 1.00 88.88 93 LEU A C 1
ATOM 731 O O . LEU A 1 93 ? 0.503 -0.785 -11.768 1.00 88.88 93 LEU A O 1
ATOM 735 N N . ALA A 1 94 ? -0.306 -2.878 -11.683 1.00 88.31 94 ALA A N 1
ATOM 736 C CA . ALA A 1 94 ? 0.334 -3.309 -12.923 1.00 88.31 94 ALA A CA 1
ATOM 737 C C . ALA A 1 94 ? -0.197 -2.558 -14.154 1.00 88.31 94 ALA A C 1
ATOM 739 O O . ALA A 1 94 ? 0.582 -2.160 -15.017 1.00 88.31 94 ALA A O 1
ATOM 740 N N . GLU A 1 95 ? -1.510 -2.326 -14.222 1.00 88.19 95 GLU A N 1
ATOM 741 C CA . GLU A 1 95 ? -2.160 -1.563 -15.299 1.00 88.19 95 GLU A CA 1
ATOM 742 C C . GLU A 1 95 ? -1.688 -0.104 -15.350 1.00 88.19 95 GLU A C 1
ATOM 744 O O . GLU A 1 95 ? -1.522 0.452 -16.433 1.00 88.19 95 GLU A O 1
ATOM 749 N N . ARG A 1 96 ? -1.382 0.489 -14.191 1.00 86.38 96 ARG A N 1
ATOM 750 C CA . ARG A 1 96 ? -0.796 1.836 -14.061 1.00 86.38 96 ARG A CA 1
ATOM 751 C C . ARG A 1 96 ? 0.730 1.867 -14.246 1.00 86.38 96 ARG A C 1
ATOM 753 O O . ARG A 1 96 ? 1.353 2.903 -14.029 1.00 86.38 96 ARG A O 1
ATOM 760 N N . GLY A 1 97 ? 1.351 0.746 -14.620 1.00 82.88 97 GLY A N 1
ATOM 761 C CA . GLY A 1 97 ? 2.798 0.640 -14.831 1.00 82.88 97 GLY A CA 1
ATOM 762 C C . GLY A 1 97 ? 3.639 0.637 -13.548 1.00 82.88 97 GLY A C 1
ATOM 763 O O . GLY A 1 97 ? 4.846 0.841 -13.616 1.00 82.88 97 GLY A O 1
ATOM 764 N N . HIS A 1 98 ? 3.038 0.405 -12.378 1.00 86.75 98 HIS A N 1
ATOM 765 C CA . HIS A 1 98 ? 3.741 0.251 -11.102 1.00 86.75 98 HIS A CA 1
ATOM 766 C C . HIS A 1 98 ? 4.115 -1.223 -10.880 1.00 86.75 98 HIS A C 1
ATOM 768 O O . HIS A 1 98 ? 3.545 -1.906 -10.025 1.00 86.75 98 HIS A O 1
ATOM 774 N N . LEU A 1 99 ? 5.072 -1.725 -11.667 1.00 85.94 99 LEU A N 1
ATOM 775 C CA . LEU A 1 99 ? 5.344 -3.160 -11.800 1.00 85.94 99 LEU A CA 1
ATOM 776 C C . LEU A 1 99 ? 6.029 -3.737 -10.553 1.00 85.94 99 LEU A C 1
ATOM 778 O O . LEU A 1 99 ? 5.593 -4.774 -10.050 1.00 85.94 99 LEU A O 1
ATOM 782 N N . THR A 1 100 ? 7.031 -3.048 -9.989 1.00 84.62 100 THR A N 1
ATOM 783 C CA . THR A 1 100 ? 7.671 -3.489 -8.730 1.00 84.62 100 THR A CA 1
ATOM 784 C C . THR A 1 100 ? 6.667 -3.550 -7.555 1.00 84.62 100 THR A C 1
ATOM 786 O O . THR A 1 100 ? 6.617 -4.584 -6.879 1.00 84.62 100 THR A O 1
ATOM 789 N N . PRO A 1 101 ? 5.819 -2.525 -7.300 1.00 87.50 101 PRO A N 1
ATOM 790 C CA . PRO A 1 101 ? 4.722 -2.633 -6.334 1.00 87.50 101 PRO A CA 1
ATOM 791 C C . PRO A 1 101 ? 3.746 -3.775 -6.638 1.00 87.50 101 PRO A C 1
ATOM 793 O O . PRO A 1 101 ? 3.473 -4.578 -5.747 1.00 87.50 101 PRO A O 1
ATOM 796 N N . ALA A 1 102 ? 3.261 -3.902 -7.878 1.00 88.88 102 ALA A N 1
ATOM 797 C CA . ALA A 1 102 ? 2.323 -4.956 -8.268 1.00 88.88 102 ALA A CA 1
ATOM 798 C C . ALA A 1 102 ? 2.857 -6.365 -7.962 1.00 88.88 102 ALA A C 1
ATOM 800 O O . ALA A 1 102 ? 2.138 -7.194 -7.403 1.00 88.88 102 ALA A O 1
ATOM 801 N N . TRP A 1 103 ? 4.137 -6.615 -8.250 1.00 89.25 103 TRP A N 1
ATOM 802 C CA . TRP A 1 103 ? 4.805 -7.879 -7.939 1.00 89.25 103 TRP A CA 1
ATOM 803 C C . TRP A 1 103 ? 4.897 -8.117 -6.424 1.00 89.25 103 TRP A C 1
ATOM 805 O O . TRP A 1 103 ? 4.565 -9.204 -5.951 1.00 89.25 103 TRP A O 1
ATOM 815 N N . ARG A 1 104 ? 5.261 -7.100 -5.627 1.00 86.69 104 ARG A N 1
ATOM 816 C CA . ARG A 1 104 ? 5.242 -7.206 -4.155 1.00 86.69 104 ARG A CA 1
ATOM 817 C C . ARG A 1 104 ? 3.843 -7.544 -3.624 1.00 86.69 104 ARG A C 1
ATOM 819 O O . ARG A 1 104 ? 3.720 -8.382 -2.735 1.00 86.69 104 ARG A O 1
ATOM 826 N N . HIS A 1 105 ? 2.796 -6.935 -4.176 1.00 90.50 105 HIS A N 1
ATOM 827 C CA . HIS A 1 105 ? 1.415 -7.265 -3.822 1.00 90.50 105 HIS A CA 1
ATOM 828 C C . HIS A 1 105 ? 1.020 -8.688 -4.242 1.00 90.50 105 HIS A C 1
ATOM 830 O O . HIS A 1 105 ? 0.321 -9.356 -3.488 1.00 90.50 105 HIS A O 1
ATOM 836 N N . ALA A 1 106 ? 1.509 -9.195 -5.376 1.00 89.31 106 ALA A N 1
ATOM 837 C CA . ALA A 1 106 ? 1.307 -10.593 -5.757 1.00 89.31 106 ALA A CA 1
ATOM 838 C C . ALA A 1 106 ? 1.932 -11.564 -4.742 1.00 89.31 106 ALA A C 1
ATOM 840 O O . ALA A 1 106 ? 1.264 -12.493 -4.288 1.00 89.31 106 ALA A O 1
ATOM 841 N N . ALA A 1 107 ? 3.178 -11.302 -4.333 1.00 87.31 107 ALA A N 1
ATOM 842 C CA . ALA A 1 107 ? 3.898 -12.105 -3.347 1.00 87.31 107 ALA A CA 1
ATOM 843 C C . ALA A 1 107 ? 3.185 -12.136 -1.981 1.00 87.31 107 ALA A C 1
ATOM 845 O O . ALA A 1 107 ? 2.979 -13.203 -1.416 1.00 87.31 107 ALA A O 1
ATOM 846 N N . GLU A 1 108 ? 2.723 -10.985 -1.479 1.00 87.06 108 GLU A N 1
ATOM 847 C CA . GLU A 1 108 ? 1.960 -10.897 -0.219 1.00 87.06 108 GLU A CA 1
ATOM 848 C C . GLU A 1 108 ? 0.537 -11.498 -0.295 1.00 87.06 108 GLU A C 1
ATOM 850 O O . GLU A 1 108 ? -0.134 -11.649 0.730 1.00 87.06 108 GLU A O 1
ATOM 855 N N . ALA A 1 109 ? 0.066 -11.842 -1.498 1.00 88.31 109 ALA A N 1
ATOM 856 C CA . ALA A 1 109 ? -1.224 -12.478 -1.764 1.00 88.31 109 ALA A CA 1
ATOM 857 C C . ALA A 1 109 ? -1.131 -13.978 -2.111 1.00 88.31 109 ALA A C 1
ATOM 859 O O . ALA A 1 109 ? -2.150 -14.574 -2.493 1.00 88.31 109 ALA A O 1
ATOM 860 N N . ASP A 1 110 ? 0.072 -14.558 -2.038 1.00 85.56 110 ASP A N 1
ATOM 861 C CA . ASP A 1 110 ? 0.412 -15.893 -2.546 1.00 85.56 110 ASP A CA 1
ATOM 862 C C . ASP A 1 110 ? 0.014 -16.099 -4.037 1.00 85.56 110 ASP A C 1
ATOM 864 O O . ASP A 1 110 ? -0.285 -17.215 -4.465 1.00 85.56 110 ASP A O 1
ATOM 868 N N . ASP A 1 111 ? -0.050 -15.031 -4.851 1.00 84.69 111 ASP A N 1
ATOM 869 C CA . ASP A 1 111 ? -0.403 -15.105 -6.281 1.00 84.69 111 ASP A CA 1
ATOM 870 C C . ASP A 1 111 ? 0.852 -15.309 -7.142 1.00 84.69 111 ASP A C 1
ATOM 872 O O . ASP A 1 111 ? 1.461 -14.365 -7.645 1.00 84.69 111 ASP A O 1
ATOM 876 N N . THR A 1 112 ? 1.212 -16.574 -7.352 1.00 81.12 112 THR A N 1
ATOM 877 C CA . THR A 1 112 ? 2.312 -16.980 -8.242 1.00 81.12 112 THR A CA 1
ATOM 878 C C . THR A 1 112 ? 2.021 -16.750 -9.727 1.00 81.12 112 THR A C 1
ATOM 880 O O . THR A 1 112 ? 2.941 -16.772 -10.542 1.00 81.12 112 THR A O 1
ATOM 883 N N . ARG A 1 113 ? 0.761 -16.509 -10.118 1.00 84.31 113 ARG A N 1
ATOM 884 C CA . ARG A 1 113 ? 0.373 -16.367 -11.529 1.00 84.31 113 ARG A CA 1
ATOM 885 C C . ARG A 1 113 ? 0.537 -14.937 -12.035 1.00 84.31 113 ARG A C 1
ATOM 887 O O . ARG A 1 113 ? 0.785 -14.757 -13.224 1.00 84.31 113 ARG A O 1
ATOM 894 N N . LEU A 1 114 ? 0.351 -13.919 -11.188 1.00 83.25 114 LEU A N 1
ATOM 895 C CA . LEU A 1 114 ? 0.484 -12.523 -11.623 1.00 83.25 114 LEU A CA 1
ATOM 896 C C . LEU A 1 114 ? 1.911 -12.177 -12.097 1.00 83.25 114 LEU A C 1
ATOM 898 O O . LEU A 1 114 ? 2.006 -11.617 -13.186 1.00 83.25 114 LEU A O 1
ATOM 902 N N . PRO A 1 115 ? 3.005 -12.563 -11.406 1.00 82.12 115 PRO A N 1
ATOM 903 C CA . PRO A 1 115 ? 4.368 -12.372 -11.905 1.00 82.12 115 PRO A CA 1
ATOM 904 C C . PRO A 1 115 ? 4.600 -12.972 -13.297 1.00 82.12 115 PRO A C 1
ATOM 906 O O . PRO A 1 115 ? 5.136 -12.288 -14.166 1.00 82.12 115 PRO A O 1
ATOM 909 N N . GLY A 1 116 ? 4.117 -14.198 -13.543 1.00 82.31 116 GLY A N 1
ATOM 910 C CA . GLY A 1 116 ? 4.158 -14.831 -14.866 1.00 82.31 116 GLY A CA 1
ATOM 911 C C . GLY A 1 116 ? 3.476 -13.976 -15.937 1.00 82.31 116 GLY A C 1
ATOM 912 O O . GLY A 1 116 ? 4.114 -13.608 -16.919 1.00 82.31 116 GLY A O 1
ATOM 913 N N . ARG A 1 117 ? 2.235 -13.531 -15.683 1.00 84.38 117 ARG A N 1
ATOM 914 C CA . ARG A 1 117 ? 1.498 -12.639 -16.600 1.00 84.38 117 ARG A CA 1
ATOM 915 C C . ARG A 1 117 ? 2.202 -11.301 -16.851 1.00 84.38 117 ARG A C 1
ATOM 917 O O . ARG A 1 117 ? 2.070 -10.750 -17.938 1.00 84.38 117 ARG A O 1
ATOM 924 N N . LEU A 1 118 ? 2.932 -10.748 -15.876 1.00 82.75 118 LEU A N 1
ATOM 925 C CA . LEU A 1 118 ? 3.720 -9.523 -16.083 1.00 82.75 118 LEU A CA 1
ATOM 926 C C . LEU A 1 118 ? 4.921 -9.776 -17.004 1.00 82.75 118 LEU A C 1
ATOM 928 O O . LEU A 1 118 ? 5.175 -8.974 -17.901 1.00 82.75 118 LEU A O 1
ATOM 932 N N . ILE A 1 119 ? 5.626 -10.896 -16.818 1.00 82.56 119 ILE A N 1
ATOM 933 C CA . ILE A 1 119 ? 6.743 -11.300 -17.685 1.00 82.56 119 ILE A CA 1
ATOM 934 C C . ILE A 1 119 ? 6.243 -11.587 -19.108 1.00 82.56 119 ILE A C 1
ATOM 936 O O . ILE A 1 119 ? 6.882 -11.160 -20.061 1.00 82.56 119 ILE A O 1
ATOM 940 N N . GLU A 1 120 ? 5.100 -12.256 -19.263 1.00 83.94 120 GLU A N 1
ATOM 941 C CA . GLU A 1 120 ? 4.471 -12.521 -20.565 1.00 83.94 120 GLU A CA 1
ATOM 942 C C . GLU A 1 120 ? 4.022 -11.230 -21.269 1.00 83.94 120 GLU A C 1
ATOM 944 O O . GLU A 1 120 ? 4.189 -11.101 -22.479 1.00 83.94 120 GLU A O 1
ATOM 949 N N . ARG A 1 121 ? 3.470 -10.260 -20.523 1.00 81.00 121 ARG A N 1
ATOM 950 C CA . ARG A 1 121 ? 2.898 -9.025 -21.086 1.00 81.00 121 ARG A CA 1
ATOM 951 C C . ARG A 1 121 ? 3.940 -7.994 -21.517 1.00 81.00 121 ARG A C 1
ATOM 953 O O . ARG A 1 121 ? 3.728 -7.331 -22.526 1.00 81.00 121 ARG A O 1
ATOM 960 N N . PHE A 1 122 ? 5.004 -7.819 -20.735 1.00 77.88 122 PHE A N 1
ATOM 961 C CA . PHE A 1 122 ? 6.039 -6.804 -20.986 1.00 77.88 122 PHE A CA 1
ATOM 962 C C . PHE A 1 122 ? 7.353 -7.410 -21.507 1.00 77.88 122 PHE A C 1
ATOM 964 O O . PHE A 1 122 ? 8.191 -6.709 -22.056 1.00 77.88 122 PHE A O 1
ATOM 971 N N . GLY A 1 123 ? 7.570 -8.716 -21.344 1.00 79.06 123 GLY A N 1
ATOM 972 C CA . GLY A 1 123 ? 8.863 -9.344 -21.598 1.00 79.06 123 GLY A CA 1
ATOM 973 C C . GLY A 1 123 ? 9.889 -9.032 -20.501 1.00 79.06 123 GLY A C 1
ATOM 974 O O . GLY A 1 123 ? 9.942 -7.940 -19.934 1.00 79.06 123 GLY A O 1
ATOM 975 N N . ALA A 1 124 ? 10.764 -9.996 -20.203 1.00 73.19 124 ALA A N 1
ATOM 976 C CA . ALA A 1 124 ? 11.773 -9.845 -19.148 1.00 73.19 124 ALA A CA 1
ATOM 977 C C . ALA A 1 124 ? 12.759 -8.680 -19.400 1.00 73.19 124 ALA A C 1
ATOM 979 O O . ALA A 1 124 ? 13.240 -8.063 -18.450 1.00 73.19 124 ALA A O 1
ATOM 980 N N . TYR A 1 125 ? 13.041 -8.366 -20.670 1.00 74.06 125 TYR A N 1
ATOM 981 C CA . TYR A 1 125 ? 13.953 -7.287 -21.058 1.00 74.06 125 TYR A CA 1
ATOM 982 C C . TYR A 1 125 ? 13.348 -5.890 -20.853 1.00 74.06 125 TYR A C 1
ATOM 984 O O . TYR A 1 125 ? 13.990 -5.037 -20.242 1.00 74.06 125 TYR A O 1
ATOM 992 N N . GLU A 1 126 ? 12.105 -5.651 -21.290 1.00 77.19 126 GLU A N 1
ATOM 993 C CA . GLU A 1 126 ? 11.441 -4.356 -21.070 1.00 77.19 126 GLU A CA 1
ATOM 994 C C . GLU A 1 126 ? 11.231 -4.105 -19.572 1.00 77.19 126 GLU A C 1
ATOM 996 O O . GLU A 1 126 ? 11.480 -3.004 -19.079 1.00 77.19 126 GLU A O 1
ATOM 1001 N N . LEU A 1 127 ? 10.858 -5.155 -18.829 1.00 78.00 127 LEU A N 1
ATOM 1002 C CA 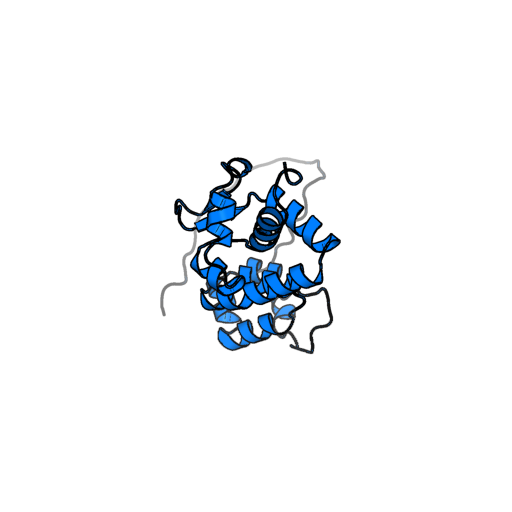. LEU A 1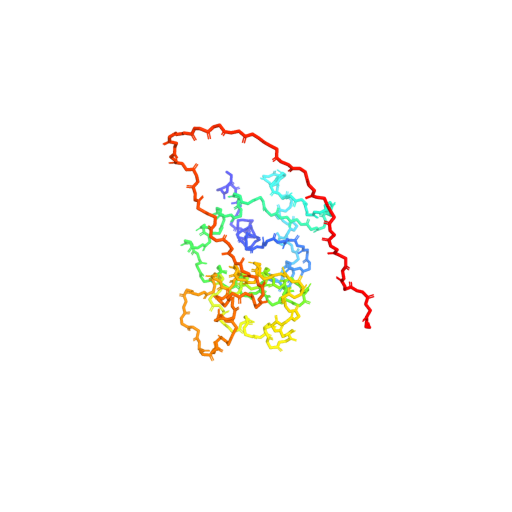 127 ? 10.731 -5.112 -17.376 1.00 78.00 127 LEU A CA 1
ATOM 1003 C C . LEU A 1 127 ? 12.036 -4.632 -16.720 1.00 78.00 127 LEU A C 1
ATOM 1005 O O . LEU A 1 127 ? 12.016 -3.692 -15.922 1.00 78.00 127 LEU A O 1
ATOM 1009 N N . TRP A 1 128 ? 13.175 -5.234 -17.096 1.00 77.81 128 TRP A N 1
ATOM 1010 C CA . TRP A 1 128 ? 14.506 -4.810 -16.649 1.00 77.81 128 TRP A CA 1
ATOM 1011 C C . TRP A 1 128 ? 14.759 -3.344 -17.002 1.00 77.81 128 TRP A C 1
ATOM 1013 O O . TRP A 1 128 ? 15.049 -2.561 -16.096 1.00 77.81 128 TRP A O 1
ATOM 1023 N N . MET A 1 129 ? 14.602 -2.943 -18.262 1.00 80.81 129 MET A N 1
ATOM 1024 C CA . MET A 1 129 ? 14.877 -1.566 -18.685 1.00 80.81 129 MET A CA 1
ATOM 1025 C C . MET A 1 129 ? 14.026 -0.517 -17.946 1.00 80.81 129 MET A C 1
ATOM 1027 O O . MET A 1 129 ? 14.506 0.591 -17.713 1.00 80.81 129 MET A O 1
ATOM 1031 N N . ARG A 1 130 ? 12.796 -0.856 -17.531 1.00 79.12 130 ARG A N 1
ATOM 1032 C CA . ARG A 1 130 ? 11.878 0.064 -16.829 1.00 79.12 130 ARG A CA 1
ATOM 1033 C C . ARG A 1 130 ? 12.107 0.140 -15.316 1.00 79.12 130 ARG A C 1
ATOM 1035 O O . ARG A 1 130 ? 12.058 1.229 -14.751 1.00 79.12 130 ARG A O 1
ATOM 1042 N N . GLU A 1 131 ? 12.350 -0.987 -14.647 1.00 81.44 131 GLU A N 1
ATOM 1043 C CA . GLU A 1 131 ? 12.411 -1.061 -13.172 1.00 81.44 131 GLU A CA 1
ATOM 1044 C C . GLU A 1 131 ? 13.847 -1.178 -12.618 1.00 81.44 131 GLU A C 1
ATOM 1046 O O . GLU A 1 131 ? 14.124 -0.773 -11.481 1.00 81.44 131 GLU A O 1
ATOM 1051 N N . GLY A 1 132 ? 14.776 -1.705 -13.421 1.00 79.69 132 GLY A N 1
ATOM 1052 C CA . GLY A 1 132 ? 16.143 -2.071 -13.039 1.00 79.69 132 GLY A CA 1
ATOM 1053 C C . GLY A 1 132 ? 16.242 -3.451 -12.368 1.00 79.69 132 GLY A C 1
ATOM 1054 O O . GLY A 1 132 ? 15.402 -3.815 -11.540 1.00 79.69 132 GLY A O 1
ATOM 1055 N N . VAL A 1 133 ? 17.314 -4.206 -12.671 1.00 73.69 133 VAL A N 1
ATOM 1056 C CA . VAL A 1 133 ? 17.548 -5.588 -12.178 1.00 73.69 133 VAL A CA 1
ATOM 1057 C C . VAL A 1 133 ? 17.287 -5.727 -10.677 1.00 73.69 133 VAL A C 1
ATOM 1059 O O . VAL A 1 133 ? 16.565 -6.621 -10.241 1.00 73.69 133 VAL A O 1
ATOM 1062 N N . THR A 1 134 ? 17.862 -4.829 -9.873 1.00 76.38 134 THR A N 1
ATOM 1063 C CA . THR A 1 134 ? 17.851 -4.923 -8.408 1.00 76.38 134 THR A CA 1
ATOM 1064 C C . THR A 1 134 ? 16.440 -4.911 -7.828 1.00 76.38 134 THR A C 1
ATOM 1066 O O . THR A 1 134 ? 16.176 -5.631 -6.863 1.00 76.38 134 THR A O 1
ATOM 1069 N N . ARG A 1 135 ? 15.513 -4.137 -8.414 1.00 76.25 135 ARG A N 1
ATOM 1070 C CA . ARG A 1 135 ? 14.119 -4.081 -7.949 1.00 76.25 135 ARG A CA 1
ATO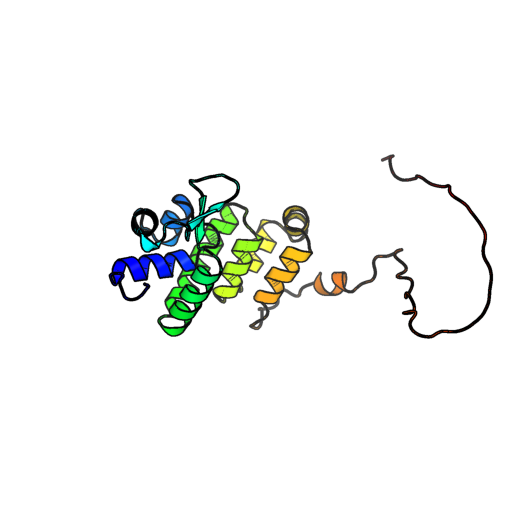M 1071 C C . ARG A 1 135 ? 13.376 -5.371 -8.281 1.00 76.25 135 ARG A C 1
ATOM 1073 O O . ARG A 1 135 ? 12.722 -5.928 -7.402 1.00 76.25 135 ARG A O 1
ATOM 1080 N N . ILE A 1 136 ? 13.572 -5.893 -9.492 1.00 76.19 136 ILE A N 1
ATOM 1081 C CA . ILE A 1 136 ? 12.959 -7.143 -9.959 1.00 76.19 136 ILE A CA 1
ATOM 1082 C C . ILE A 1 136 ? 13.451 -8.333 -9.135 1.00 76.19 136 ILE A C 1
ATOM 1084 O O . ILE A 1 136 ? 12.631 -9.084 -8.619 1.00 76.19 136 ILE A O 1
ATOM 1088 N N . ILE A 1 137 ? 14.767 -8.477 -8.923 1.00 76.38 137 ILE A N 1
ATOM 1089 C CA . ILE A 1 137 ? 15.321 -9.540 -8.063 1.00 76.38 137 ILE A CA 1
ATOM 1090 C C . ILE A 1 137 ? 14.763 -9.430 -6.638 1.00 76.38 137 ILE A C 1
ATOM 1092 O O . ILE A 1 137 ? 14.412 -10.444 -6.035 1.00 76.38 137 ILE A O 1
ATOM 1096 N N . SER A 1 138 ? 14.656 -8.215 -6.091 1.00 74.81 138 SER A N 1
ATOM 1097 C CA . SER A 1 138 ? 14.120 -8.016 -4.739 1.00 74.81 138 SER A CA 1
ATOM 1098 C C . SER A 1 138 ? 12.642 -8.410 -4.640 1.00 74.81 138 SER A C 1
ATOM 1100 O O . SER A 1 138 ? 12.254 -9.040 -3.661 1.00 74.81 138 SER A O 1
ATOM 1102 N N . ALA A 1 139 ? 11.828 -8.104 -5.656 1.00 75.75 139 ALA A N 1
ATOM 1103 C CA . ALA A 1 139 ? 10.425 -8.515 -5.716 1.00 75.75 139 ALA A CA 1
ATOM 1104 C C . ALA A 1 139 ? 10.259 -10.030 -5.958 1.00 75.75 139 ALA A C 1
ATOM 1106 O O . ALA A 1 139 ? 9.438 -10.678 -5.306 1.00 75.75 139 ALA A O 1
ATOM 1107 N N . ALA A 1 140 ? 11.084 -10.619 -6.827 1.00 73.75 140 ALA A N 1
ATOM 1108 C CA . ALA A 1 140 ? 11.092 -12.055 -7.096 1.00 73.75 140 ALA A CA 1
ATOM 1109 C C . ALA A 1 140 ? 11.433 -12.868 -5.835 1.00 73.75 140 ALA A C 1
ATOM 1111 O O . ALA A 1 140 ? 10.722 -13.815 -5.512 1.00 73.75 140 ALA A O 1
ATOM 1112 N N . ARG A 1 141 ? 12.432 -12.440 -5.046 1.00 75.38 141 ARG A N 1
ATOM 1113 C CA . ARG A 1 141 ? 12.793 -13.073 -3.759 1.00 75.38 141 ARG A CA 1
ATOM 1114 C C . ARG A 1 141 ? 11.663 -13.078 -2.724 1.00 75.38 141 ARG A C 1
ATOM 1116 O O . ARG A 1 141 ? 11.631 -13.964 -1.879 1.00 75.38 141 ARG A O 1
ATOM 1123 N N . LEU A 1 142 ? 10.732 -12.121 -2.774 1.00 71.00 142 LEU A N 1
ATOM 1124 C CA . LEU A 1 142 ? 9.540 -12.138 -1.911 1.00 71.00 142 LEU A CA 1
ATOM 1125 C C . LEU A 1 142 ? 8.530 -13.216 -2.336 1.00 71.00 142 LEU A C 1
ATOM 1127 O O . LEU A 1 142 ? 7.750 -13.674 -1.505 1.00 71.00 142 LEU A O 1
ATOM 1131 N N . SER A 1 143 ? 8.554 -13.620 -3.611 1.00 66.81 143 SER A N 1
ATOM 1132 C CA . SER A 1 143 ? 7.640 -14.612 -4.197 1.00 66.81 143 SER A CA 1
ATOM 1133 C C . SER A 1 143 ? 8.087 -16.059 -3.951 1.00 66.81 143 SER A C 1
ATOM 1135 O O . SER A 1 143 ? 7.269 -16.970 -4.018 1.00 66.81 143 SER A O 1
ATOM 1137 N N . ASP A 1 144 ? 9.366 -16.277 -3.630 1.00 62.22 144 ASP A N 1
ATOM 1138 C CA . ASP A 1 144 ? 10.029 -17.592 -3.538 1.00 62.22 144 ASP A CA 1
ATOM 1139 C C . ASP A 1 144 ? 9.686 -18.381 -2.249 1.00 62.22 144 ASP A C 1
ATOM 1141 O O . ASP A 1 144 ? 10.435 -19.234 -1.782 1.00 62.22 144 ASP A O 1
ATOM 1145 N N . ARG A 1 145 ? 8.539 -18.071 -1.626 1.00 54.66 145 ARG A N 1
ATOM 1146 C CA . ARG A 1 145 ? 8.023 -18.724 -0.406 1.00 54.66 145 ARG A CA 1
ATOM 1147 C C . ARG A 1 145 ? 7.118 -19.932 -0.695 1.00 54.66 145 ARG A C 1
ATOM 1149 O O . ARG A 1 145 ? 6.536 -20.492 0.230 1.00 54.66 145 ARG A O 1
ATOM 1156 N N . GLY A 1 146 ? 6.992 -20.341 -1.957 1.00 41.50 146 GLY A N 1
ATOM 1157 C CA . GLY A 1 146 ? 6.223 -21.513 -2.375 1.00 41.50 146 GLY A CA 1
ATOM 1158 C C . GLY A 1 146 ? 6.674 -22.037 -3.744 1.00 41.50 146 GLY A C 1
ATOM 1159 O O . GLY A 1 146 ? 7.257 -21.282 -4.522 1.00 41.50 146 GLY A O 1
ATOM 1160 N N . PRO A 1 147 ? 6.423 -23.321 -4.062 1.00 37.03 147 PRO A N 1
ATOM 1161 C CA . PRO A 1 147 ? 6.915 -23.937 -5.290 1.00 37.03 147 PRO A CA 1
ATOM 1162 C C . PRO A 1 147 ? 6.223 -23.338 -6.521 1.00 37.03 147 PRO A C 1
ATOM 1164 O O . PRO A 1 147 ? 5.034 -23.560 -6.761 1.00 37.03 147 PRO A O 1
ATOM 1167 N N . HIS A 1 148 ? 6.978 -22.590 -7.326 1.00 48.69 148 HIS A N 1
ATOM 1168 C CA . HIS A 1 148 ? 6.499 -22.096 -8.613 1.00 48.69 148 HIS A CA 1
ATOM 1169 C C . HIS A 1 148 ? 6.265 -23.283 -9.566 1.00 48.69 148 HIS A C 1
ATOM 1171 O O . HIS A 1 148 ? 7.175 -24.099 -9.743 1.00 48.69 148 HIS A O 1
ATOM 1177 N N . PRO A 1 149 ? 5.109 -23.387 -10.249 1.00 37.16 149 PRO A N 1
ATOM 1178 C CA . PRO A 1 149 ? 4.960 -24.325 -11.354 1.00 37.16 149 PRO A CA 1
ATOM 1179 C C . PRO A 1 149 ? 5.857 -23.861 -12.505 1.00 37.16 149 PRO A C 1
ATOM 1181 O O . PRO A 1 149 ? 5.523 -22.904 -13.195 1.00 37.16 149 PRO A O 1
ATOM 1184 N N . ALA A 1 150 ? 7.037 -24.472 -12.617 1.00 38.72 150 ALA A N 1
ATOM 1185 C CA . ALA A 1 150 ? 7.954 -24.492 -13.758 1.00 38.72 150 ALA A CA 1
ATOM 1186 C C . ALA A 1 150 ? 7.842 -23.354 -14.803 1.00 38.72 150 ALA A C 1
ATOM 1188 O O . ALA A 1 150 ? 7.758 -23.618 -16.001 1.00 38.72 150 ALA A O 1
ATOM 1189 N N . VAL A 1 151 ? 8.004 -22.091 -14.388 1.00 43.25 151 VAL A N 1
ATOM 1190 C CA . VAL A 1 151 ? 8.781 -21.173 -15.230 1.00 43.25 151 VAL A CA 1
ATOM 1191 C C . VAL A 1 151 ? 10.218 -21.582 -14.972 1.00 43.25 151 VAL A C 1
ATOM 1193 O O . VAL A 1 151 ? 10.837 -21.141 -14.006 1.00 43.25 151 VAL A O 1
ATOM 1196 N N . SER A 1 152 ? 10.714 -22.509 -15.792 1.00 38.44 152 SER A N 1
ATOM 1197 C CA . SER A 1 152 ? 12.133 -22.842 -15.861 1.00 38.44 152 SER A CA 1
ATOM 1198 C C . SER A 1 152 ? 12.879 -21.544 -16.134 1.00 38.44 152 SER A C 1
ATOM 1200 O O . SER A 1 152 ? 12.838 -21.062 -17.260 1.00 38.44 152 SER A O 1
ATOM 1202 N N . THR A 1 153 ? 13.467 -20.929 -15.109 1.00 44.91 153 THR A N 1
ATOM 1203 C CA . THR A 1 153 ? 14.008 -19.568 -15.160 1.00 44.91 153 THR A CA 1
ATOM 1204 C C . THR A 1 153 ? 15.320 -19.564 -15.944 1.00 44.91 153 THR A C 1
ATOM 1206 O O . THR A 1 153 ? 16.374 -19.817 -15.358 1.00 44.91 153 THR A O 1
ATOM 1209 N N . PRO A 1 154 ? 15.325 -19.245 -17.258 1.00 38.25 154 PRO A N 1
ATOM 1210 C CA . PRO A 1 154 ? 16.522 -19.423 -18.082 1.00 38.25 154 PRO A CA 1
ATOM 1211 C C . PRO A 1 154 ? 17.567 -18.342 -17.767 1.00 38.25 154 PRO A C 1
ATOM 1213 O O . PRO A 1 154 ? 18.733 -18.461 -18.124 1.00 38.25 154 PRO A O 1
ATOM 1216 N N . TRP A 1 155 ? 17.135 -17.277 -17.082 1.00 52.00 155 TRP A N 1
ATOM 1217 C CA . TRP A 1 155 ? 17.909 -16.084 -16.768 1.00 52.00 155 TRP A CA 1
ATOM 1218 C C . TRP A 1 155 ? 18.470 -16.051 -15.337 1.00 52.00 155 TRP A C 1
ATOM 1220 O O . TRP A 1 155 ? 19.365 -15.248 -15.082 1.00 52.00 155 TRP A O 1
ATOM 1230 N N . LEU A 1 156 ? 18.030 -16.915 -14.406 1.00 42.69 156 LEU A N 1
ATOM 1231 C CA . LEU A 1 156 ? 18.655 -16.968 -13.071 1.00 42.69 156 LEU A CA 1
ATOM 1232 C C . LEU A 1 156 ? 20.143 -17.379 -13.130 1.00 42.69 156 LEU A C 1
ATOM 1234 O O . LEU A 1 156 ? 20.947 -16.738 -12.452 1.00 42.69 156 LEU A O 1
ATOM 1238 N N . PRO A 1 157 ? 20.556 -18.359 -13.965 1.00 42.47 157 PRO A N 1
ATOM 1239 C CA . PRO A 1 157 ? 21.974 -18.670 -14.157 1.00 42.47 157 PRO A CA 1
ATOM 1240 C C . PRO A 1 157 ? 22.765 -17.507 -14.774 1.00 42.47 157 PRO A C 1
ATOM 1242 O O . PRO A 1 157 ? 23.929 -17.308 -14.434 1.00 42.47 157 PRO A O 1
ATOM 1245 N N . ALA A 1 158 ? 22.137 -16.704 -15.642 1.00 43.03 158 ALA A N 1
ATOM 1246 C CA . ALA A 1 158 ? 22.792 -15.599 -16.347 1.00 43.03 158 ALA A CA 1
ATOM 1247 C C . ALA A 1 158 ? 23.223 -14.444 -15.422 1.00 43.03 158 ALA A C 1
ATOM 1249 O O . ALA A 1 158 ? 24.113 -13.681 -15.780 1.00 43.03 158 ALA A O 1
ATOM 1250 N N . LEU A 1 159 ? 22.647 -14.343 -14.219 1.00 43.81 159 LEU A N 1
ATOM 1251 C CA . LEU A 1 159 ? 23.038 -13.365 -13.193 1.00 43.81 159 LEU A CA 1
ATOM 1252 C C . LEU A 1 159 ? 24.196 -13.842 -12.295 1.00 43.81 159 LEU A C 1
ATOM 1254 O O . LEU A 1 159 ? 24.728 -13.051 -11.519 1.00 43.81 159 LEU A O 1
ATOM 1258 N N . HIS A 1 160 ? 24.587 -15.116 -12.397 1.00 40.72 160 HIS A N 1
ATOM 1259 C CA . HIS A 1 160 ? 25.767 -15.685 -11.734 1.00 40.72 160 HIS A CA 1
ATOM 1260 C C . HIS A 1 160 ? 26.948 -15.923 -12.689 1.00 40.72 160 HIS A C 1
ATOM 1262 O O . HIS A 1 160 ? 28.043 -16.248 -12.228 1.00 40.72 160 HIS A O 1
ATOM 1268 N N . GLN A 1 161 ? 26.756 -15.742 -13.998 1.00 39.25 161 GLN A N 1
ATOM 1269 C CA . GLN A 1 161 ? 27.854 -15.732 -14.963 1.00 39.25 161 GLN A CA 1
ATOM 1270 C C . GLN A 1 161 ? 28.656 -14.425 -14.823 1.00 39.25 161 GLN A C 1
ATOM 1272 O O . GLN A 1 161 ? 28.052 -13.349 -14.788 1.00 39.25 161 GLN A O 1
ATOM 1277 N N . PRO A 1 162 ? 30.001 -14.467 -14.764 1.00 34.91 162 PRO A N 1
ATOM 1278 C CA . PRO A 1 162 ? 30.803 -13.258 -14.892 1.00 34.91 162 PRO A CA 1
ATOM 1279 C C . PRO A 1 162 ? 30.570 -12.640 -16.276 1.00 34.91 162 PRO A C 1
ATOM 1281 O O . PRO A 1 162 ? 30.547 -13.346 -17.286 1.00 34.91 162 PRO A O 1
ATOM 1284 N N . VAL A 1 163 ? 30.403 -11.317 -16.328 1.00 46.25 163 VAL A N 1
ATOM 1285 C CA . VAL A 1 163 ? 30.222 -10.594 -17.596 1.00 46.25 163 VAL A CA 1
ATOM 1286 C C . VAL A 1 163 ? 31.465 -10.825 -18.470 1.00 46.25 163 VAL A C 1
ATOM 1288 O O . VAL A 1 163 ? 32.574 -10.562 -17.990 1.00 46.25 163 VAL A O 1
ATOM 1291 N N . PRO A 1 164 ? 31.334 -11.302 -19.724 1.00 33.94 164 PRO A N 1
ATOM 1292 C CA . PRO A 1 164 ? 32.486 -11.537 -20.590 1.00 33.94 164 PRO A CA 1
ATOM 1293 C C . PRO A 1 164 ? 33.328 -10.263 -20.741 1.00 33.94 164 PRO A C 1
ATOM 1295 O O . PRO A 1 164 ? 32.815 -9.220 -21.139 1.00 33.94 164 PRO A O 1
ATOM 1298 N N . GLY A 1 165 ? 34.613 -10.340 -20.388 1.00 41.03 165 GLY A N 1
ATOM 1299 C CA . GLY A 1 165 ? 35.539 -9.200 -20.408 1.00 41.03 165 GLY A CA 1
ATOM 1300 C C . GLY A 1 165 ? 35.640 -8.391 -19.105 1.00 41.03 165 GLY A C 1
ATOM 1301 O O . GLY A 1 165 ? 36.521 -7.542 -19.008 1.00 41.03 165 GLY A O 1
ATOM 1302 N N . VAL A 1 166 ? 34.821 -8.661 -18.080 1.00 40.31 166 VAL A N 1
ATOM 1303 C CA . VAL A 1 166 ? 34.976 -8.047 -16.746 1.00 40.31 166 VAL A CA 1
ATOM 1304 C C . VAL A 1 166 ? 35.739 -8.998 -15.829 1.00 40.31 166 VAL A C 1
ATOM 1306 O O . VAL A 1 166 ? 35.163 -9.767 -15.057 1.00 40.31 166 VAL A O 1
ATOM 1309 N N . GLU A 1 167 ? 37.068 -8.941 -15.904 1.00 34.34 167 GLU A N 1
ATOM 1310 C CA . GLU A 1 167 ? 37.930 -9.653 -14.965 1.00 34.34 167 GLU A CA 1
ATOM 1311 C C . GLU A 1 167 ? 37.822 -9.001 -13.577 1.00 34.34 167 GLU A C 1
ATOM 1313 O O . GLU A 1 167 ? 38.417 -7.957 -13.295 1.00 34.34 167 GLU A O 1
ATOM 1318 N N . VAL A 1 168 ? 37.037 -9.615 -12.686 1.00 43.38 168 VAL A N 1
ATOM 1319 C CA . VAL A 1 168 ? 36.952 -9.201 -11.281 1.00 43.38 168 VAL A CA 1
ATOM 1320 C C . VAL A 1 168 ? 38.282 -9.524 -10.605 1.00 43.38 168 VAL A C 1
ATOM 1322 O O . VAL A 1 168 ? 38.462 -10.593 -10.014 1.00 43.38 168 VAL A O 1
ATOM 1325 N N . ARG A 1 169 ? 39.225 -8.576 -10.679 1.00 35.34 169 ARG A N 1
ATOM 1326 C CA . ARG A 1 169 ? 40.452 -8.576 -9.879 1.00 35.34 169 ARG A CA 1
ATOM 1327 C C . ARG A 1 169 ? 40.057 -8.799 -8.422 1.00 35.34 169 ARG A C 1
ATOM 1329 O O . ARG A 1 169 ? 39.460 -7.925 -7.794 1.00 35.34 169 ARG A O 1
ATOM 1336 N N . ARG A 1 170 ? 40.386 -9.977 -7.883 1.00 36.62 170 ARG A N 1
ATOM 1337 C CA . ARG A 1 170 ? 40.165 -10.306 -6.471 1.00 36.62 170 ARG A CA 1
ATOM 1338 C C . ARG A 1 170 ? 41.021 -9.369 -5.623 1.00 36.62 170 ARG A C 1
ATOM 1340 O O . ARG A 1 170 ? 42.201 -9.630 -5.410 1.00 36.62 170 ARG A O 1
ATOM 1347 N N . GLY A 1 171 ? 40.421 -8.273 -5.166 1.00 32.53 171 GLY A N 1
ATOM 1348 C CA . GLY A 1 171 ? 41.041 -7.344 -4.232 1.00 32.53 171 GLY A CA 1
ATOM 1349 C C . GLY A 1 171 ? 41.356 -8.068 -2.930 1.00 32.53 171 GLY A C 1
ATOM 1350 O O . GLY A 1 171 ? 40.468 -8.309 -2.115 1.00 32.53 171 GLY A O 1
ATOM 1351 N N . SER A 1 172 ? 42.620 -8.442 -2.748 1.00 35.06 172 SER A N 1
ATOM 1352 C CA . SER A 1 172 ? 43.127 -9.014 -1.506 1.00 35.06 172 SER A CA 1
ATOM 1353 C C . SER A 1 172 ? 42.949 -8.004 -0.373 1.00 35.06 172 SER A C 1
ATOM 1355 O O . SER A 1 172 ? 43.550 -6.931 -0.400 1.00 35.06 172 SER A O 1
ATOM 1357 N N . CYS A 1 173 ? 42.120 -8.355 0.611 1.00 31.19 173 CYS A N 1
ATOM 1358 C CA . CYS A 1 173 ? 41.791 -7.521 1.765 1.00 31.19 173 CYS A CA 1
ATOM 1359 C C . CYS A 1 173 ? 43.061 -7.141 2.565 1.00 31.19 173 CYS A C 1
ATOM 1361 O O . CYS A 1 173 ? 43.694 -8.033 3.136 1.00 31.19 173 CYS A O 1
ATOM 1363 N N . PRO A 1 174 ? 43.451 -5.853 2.649 1.00 35.25 174 PRO A N 1
ATOM 1364 C CA . PRO A 1 174 ? 44.713 -5.452 3.264 1.00 35.25 174 PRO A CA 1
ATOM 1365 C C . PRO A 1 174 ? 44.539 -5.139 4.759 1.00 35.25 174 PRO A C 1
ATOM 1367 O O . PRO A 1 174 ? 44.492 -3.982 5.163 1.00 35.25 174 PRO A O 1
ATOM 1370 N N . LEU A 1 175 ? 44.479 -6.178 5.599 1.00 35.91 175 LEU A N 1
ATOM 1371 C CA . LEU A 1 175 ? 44.597 -6.050 7.063 1.00 35.91 175 LEU A CA 1
ATOM 1372 C C . LEU A 1 175 ? 45.617 -7.041 7.647 1.00 35.91 175 LEU A C 1
ATOM 1374 O O . LEU A 1 175 ? 45.287 -7.914 8.446 1.00 35.91 175 LEU A O 1
ATOM 1378 N N . ARG A 1 176 ? 46.885 -6.870 7.253 1.00 32.28 176 ARG A N 1
ATOM 1379 C CA . ARG A 1 176 ? 48.085 -7.264 8.015 1.00 32.28 176 ARG A CA 1
ATOM 1380 C C . ARG A 1 176 ? 49.292 -6.487 7.481 1.00 32.28 176 ARG A C 1
ATOM 1382 O O . ARG A 1 176 ? 49.650 -6.642 6.320 1.00 32.28 176 ARG A O 1
ATOM 1389 N N . GLY A 1 177 ? 49.900 -5.648 8.318 1.00 30.03 177 GLY A N 1
ATOM 1390 C CA . GLY A 1 177 ? 51.257 -5.131 8.086 1.00 30.03 177 GLY A CA 1
ATOM 1391 C C . GLY A 1 177 ? 52.314 -6.055 8.713 1.00 30.03 177 GLY A C 1
ATOM 1392 O O . GLY A 1 177 ? 51.951 -7.153 9.146 1.00 30.03 177 GLY A O 1
ATOM 1393 N N . PRO A 1 178 ? 53.579 -5.611 8.869 1.00 43.28 178 PRO A N 1
ATOM 1394 C CA . PRO A 1 178 ? 54.164 -4.339 8.415 1.00 43.28 178 PRO A CA 1
ATOM 1395 C C . PRO A 1 178 ? 55.436 -4.514 7.543 1.00 43.28 178 PRO A C 1
ATOM 1397 O O . PRO A 1 178 ? 56.139 -5.512 7.665 1.00 43.28 178 PRO A O 1
ATOM 1400 N N . GLY A 1 179 ? 55.802 -3.513 6.726 1.00 29.73 179 GLY A N 1
ATOM 1401 C CA . GLY A 1 179 ? 57.129 -3.492 6.080 1.00 29.73 179 GLY A CA 1
ATOM 1402 C C . GLY A 1 179 ? 57.318 -2.540 4.887 1.00 29.73 179 GLY A C 1
ATOM 1403 O O . GLY A 1 179 ? 56.670 -2.698 3.865 1.00 29.73 179 GLY A O 1
ATOM 1404 N N . ALA A 1 180 ? 58.282 -1.620 5.021 1.00 30.91 180 ALA A N 1
ATOM 1405 C CA . ALA A 1 180 ? 59.104 -0.997 3.963 1.00 30.91 180 ALA A CA 1
ATOM 1406 C C . ALA A 1 180 ? 58.470 -0.198 2.777 1.00 30.91 180 ALA A C 1
ATOM 1408 O O . ALA A 1 180 ? 58.166 -0.733 1.721 1.00 30.91 180 ALA A O 1
ATOM 1409 N N . VAL A 1 181 ? 58.491 1.143 2.904 1.00 32.03 181 VAL A N 1
ATOM 1410 C CA . VAL A 1 181 ? 59.333 2.066 2.082 1.00 32.03 181 VAL A CA 1
ATOM 1411 C C . VAL A 1 181 ? 59.236 1.998 0.529 1.00 32.03 181 VAL A C 1
ATOM 1413 O O . VAL A 1 181 ? 59.981 1.252 -0.094 1.00 32.03 181 VAL A O 1
ATOM 1416 N N . ARG A 1 182 ? 58.451 2.905 -0.101 1.00 29.58 182 ARG A N 1
ATOM 1417 C CA . ARG A 1 182 ? 58.853 4.097 -0.935 1.00 29.58 182 ARG A CA 1
ATOM 1418 C C . ARG A 1 182 ? 57.837 4.487 -2.050 1.00 29.58 182 ARG A C 1
ATOM 1420 O O . ARG A 1 182 ? 57.011 3.661 -2.420 1.00 29.58 182 ARG A O 1
ATOM 1427 N N . PRO A 1 183 ? 57.858 5.746 -2.562 1.00 44.66 183 PRO A N 1
ATOM 1428 C CA . PRO A 1 183 ? 56.833 6.294 -3.466 1.00 44.66 183 PRO A CA 1
ATOM 1429 C C . PRO A 1 183 ? 57.285 6.478 -4.938 1.00 44.66 183 PRO A C 1
ATOM 1431 O O . PRO A 1 183 ? 58.450 6.267 -5.262 1.00 44.66 183 PRO A O 1
ATOM 1434 N N . MET A 1 184 ? 56.359 7.030 -5.746 1.00 28.48 184 MET A N 1
ATOM 1435 C CA . MET A 1 184 ? 56.442 7.537 -7.139 1.00 28.48 184 MET A CA 1
ATOM 1436 C C . MET A 1 184 ? 56.073 6.558 -8.270 1.00 28.48 184 MET A C 1
ATOM 1438 O O . MET A 1 184 ? 56.830 5.647 -8.576 1.00 28.48 184 MET A O 1
ATOM 1442 N N . ALA A 1 185 ? 54.985 6.854 -8.996 1.00 29.22 185 ALA A N 1
ATOM 1443 C CA . ALA A 1 185 ? 55.054 7.497 -10.322 1.00 29.22 185 ALA A CA 1
ATOM 1444 C C . ALA A 1 185 ? 53.647 7.856 -10.860 1.00 29.22 185 ALA A C 1
ATOM 1446 O O . ALA A 1 185 ? 52.652 7.236 -10.497 1.00 29.22 185 ALA A O 1
ATOM 1447 N N . SER A 1 186 ? 53.579 8.879 -11.717 1.00 31.23 186 SER A N 1
ATOM 1448 C CA . SER A 1 186 ? 52.361 9.381 -12.378 1.00 31.23 186 SER A CA 1
ATOM 1449 C C . SER A 1 186 ? 52.159 8.757 -13.765 1.00 31.23 186 SER A C 1
ATOM 1451 O O . SER A 1 186 ? 53.155 8.523 -14.448 1.00 31.23 186 SER A O 1
ATOM 1453 N N . SER A 1 187 ? 50.899 8.564 -14.186 1.00 33.81 187 SER A N 1
ATOM 1454 C CA . SER A 1 187 ? 50.317 8.755 -15.547 1.00 33.81 187 SER A CA 1
ATOM 1455 C C . SER A 1 187 ? 48.935 8.066 -15.571 1.00 33.81 187 SER A C 1
ATOM 1457 O O . SER A 1 187 ? 48.847 6.918 -15.153 1.00 33.81 187 SER A O 1
ATOM 1459 N N . ALA A 1 188 ? 47.778 8.658 -15.892 1.00 30.78 188 ALA A N 1
ATOM 1460 C CA . ALA A 1 188 ? 47.385 9.699 -16.855 1.00 30.78 188 ALA A CA 1
ATOM 1461 C C . ALA A 1 188 ? 47.443 9.248 -18.333 1.00 30.78 188 ALA A C 1
ATOM 1463 O O . ALA A 1 188 ? 48.533 9.043 -18.855 1.00 30.78 188 ALA A O 1
ATOM 1464 N N . THR A 1 189 ? 46.273 9.231 -19.008 1.00 33.62 189 THR A N 1
ATOM 1465 C CA . THR A 1 189 ? 46.077 9.005 -20.472 1.00 33.62 189 THR A CA 1
ATOM 1466 C C . THR A 1 189 ? 46.278 7.537 -20.923 1.00 33.62 189 THR A C 1
ATOM 1468 O O . THR A 1 189 ? 47.175 6.878 -20.421 1.00 33.62 189 THR A O 1
ATOM 1471 N N . ALA A 1 190 ? 45.528 6.899 -21.840 1.00 30.48 190 ALA A N 1
ATOM 1472 C CA . ALA A 1 190 ? 44.262 7.169 -22.565 1.00 30.48 190 ALA A CA 1
ATOM 1473 C C . ALA A 1 190 ? 43.341 5.911 -22.430 1.00 30.48 190 ALA A C 1
ATOM 1475 O O . ALA A 1 190 ? 43.622 5.086 -21.567 1.00 30.48 190 ALA A O 1
ATOM 1476 N N . MET A 1 191 ? 42.256 5.608 -23.166 1.00 31.70 191 MET A N 1
ATOM 1477 C CA . MET A 1 191 ? 41.427 6.182 -24.261 1.00 31.70 191 MET A CA 1
ATOM 1478 C C . MET A 1 191 ? 39.982 5.639 -23.999 1.00 31.70 191 MET A C 1
ATOM 1480 O O . MET A 1 191 ? 39.845 4.675 -23.252 1.00 31.70 191 MET A O 1
ATOM 1484 N N . ALA A 1 192 ? 38.831 6.175 -24.425 1.00 37.47 192 ALA A N 1
ATOM 1485 C CA . ALA A 1 192 ? 38.375 6.795 -25.677 1.00 37.47 192 ALA A CA 1
ATOM 1486 C C . ALA A 1 192 ? 38.242 5.833 -26.886 1.00 37.47 192 ALA A C 1
ATOM 1488 O O . ALA A 1 192 ? 39.015 5.898 -27.837 1.00 37.47 192 ALA A O 1
ATOM 1489 N N . ALA A 1 193 ? 37.208 4.978 -26.846 1.00 33.78 193 ALA A N 1
ATOM 1490 C CA . ALA A 1 193 ? 36.571 4.324 -27.998 1.00 33.78 193 ALA A CA 1
ATOM 1491 C C . ALA A 1 193 ? 35.115 3.925 -27.644 1.00 33.78 193 ALA A C 1
ATOM 1493 O O . ALA A 1 193 ? 34.837 3.662 -26.478 1.00 33.78 193 ALA A O 1
ATOM 1494 N N . ILE A 1 194 ? 34.240 3.827 -28.659 1.00 34.59 194 ILE A N 1
ATOM 1495 C CA . ILE A 1 194 ? 32.763 3.624 -28.658 1.00 34.59 194 ILE A CA 1
ATOM 1496 C C . ILE A 1 194 ? 31.967 4.931 -28.833 1.00 34.59 194 ILE A C 1
ATOM 1498 O O . ILE A 1 194 ? 31.460 5.505 -27.876 1.00 34.59 194 ILE A O 1
ATOM 1502 N N . LEU A 1 195 ? 31.845 5.366 -30.096 1.00 38.91 195 LEU A N 1
ATOM 1503 C CA . LEU A 1 195 ? 30.738 6.172 -30.642 1.00 38.91 195 LEU A CA 1
ATOM 1504 C C . LEU A 1 195 ? 30.868 6.232 -32.183 1.00 38.91 195 LEU A C 1
ATOM 1506 O O . LEU A 1 195 ? 31.334 7.226 -32.732 1.00 38.91 195 LEU A O 1
ATOM 1510 N N . ALA A 1 196 ? 30.527 5.134 -32.870 1.00 35.66 196 ALA A N 1
ATOM 1511 C CA . ALA A 1 196 ? 30.316 5.089 -34.327 1.00 35.66 196 ALA A CA 1
ATOM 1512 C C . ALA A 1 196 ? 29.682 3.748 -34.755 1.00 35.66 196 ALA A C 1
ATOM 1514 O O . ALA A 1 196 ? 30.387 2.777 -35.033 1.00 35.66 196 ALA A O 1
ATOM 1515 N N . SER A 1 197 ? 28.352 3.695 -34.798 1.00 36.38 197 SER A N 1
ATOM 1516 C CA . SER A 1 197 ? 27.532 2.774 -35.606 1.00 36.38 197 SER A CA 1
ATOM 1517 C C . SER A 1 197 ? 26.162 3.416 -35.779 1.00 36.38 197 SER A C 1
ATOM 1519 O O . SER A 1 197 ? 25.645 3.893 -34.744 1.00 36.38 197 SER A O 1
#